Protein AF-A0A318H632-F1 (afdb_monomer_lite)

Structure (mmCIF, N/CA/C/O backbone):
data_AF-A0A318H632-F1
#
_entry.id   AF-A0A318H632-F1
#
loop_
_atom_site.group_PDB
_atom_site.id
_atom_site.type_symbol
_atom_site.label_atom_id
_atom_site.label_alt_id
_atom_site.label_comp_id
_atom_site.label_asym_id
_atom_site.label_entity_id
_atom_site.label_seq_id
_atom_site.pdbx_PDB_ins_code
_atom_site.Cartn_x
_atom_site.Cartn_y
_atom_site.Cartn_z
_atom_site.occupancy
_atom_site.B_iso_or_equiv
_atom_site.auth_seq_id
_atom_site.auth_comp_id
_atom_site.auth_asym_id
_atom_site.auth_atom_id
_atom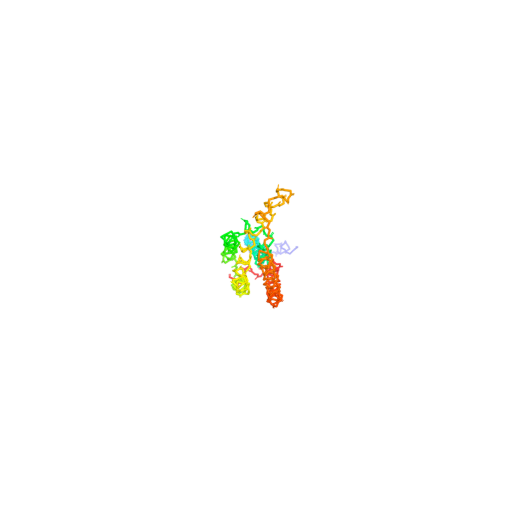_site.pdbx_PDB_model_num
ATOM 1 N N . MET A 1 1 ? -56.361 -1.112 49.629 1.00 47.53 1 MET A N 1
ATOM 2 C CA . MET A 1 1 ? -57.515 -1.378 50.517 1.00 47.53 1 MET A CA 1
ATOM 3 C C . MET A 1 1 ? -57.114 -1.425 51.999 1.00 47.53 1 MET A C 1
ATOM 5 O O . MET A 1 1 ? -57.972 -1.167 52.827 1.00 47.53 1 MET A O 1
ATOM 9 N N . ASP A 1 2 ? -55.839 -1.640 52.360 1.00 62.16 2 ASP A N 1
ATOM 10 C CA . ASP A 1 2 ? -55.454 -1.900 53.766 1.00 62.16 2 ASP A CA 1
ATOM 11 C C . ASP A 1 2 ? -55.204 -0.673 54.667 1.00 62.16 2 ASP A C 1
ATOM 13 O O . ASP A 1 2 ? -55.436 -0.748 55.869 1.00 62.16 2 ASP A O 1
ATOM 17 N N . PHE A 1 3 ? -54.782 0.479 54.127 1.00 59.91 3 PHE A N 1
ATOM 18 C CA . PHE A 1 3 ? -54.467 1.662 54.952 1.00 59.91 3 PHE A CA 1
ATOM 19 C C . PHE A 1 3 ? -55.711 2.292 55.604 1.00 59.91 3 PHE A C 1
ATOM 21 O O . PHE A 1 3 ? -55.699 2.613 56.788 1.00 59.91 3 PHE A O 1
ATOM 28 N N . LEU A 1 4 ? -56.803 2.427 54.841 1.00 56.56 4 LEU A N 1
ATOM 29 C CA . LEU A 1 4 ? -58.067 2.995 55.326 1.00 56.56 4 LEU A CA 1
ATOM 30 C C . LEU A 1 4 ? -58.718 2.109 56.398 1.00 56.56 4 LEU A C 1
ATOM 32 O O . LEU A 1 4 ? -59.193 2.627 57.403 1.00 56.56 4 LEU A O 1
ATOM 36 N N . ASN A 1 5 ? -58.666 0.784 56.236 1.00 60.75 5 ASN A N 1
ATOM 37 C CA . ASN A 1 5 ? -59.215 -0.160 57.213 1.00 60.75 5 ASN A CA 1
ATOM 38 C C . ASN A 1 5 ? -58.421 -0.170 58.533 1.00 60.75 5 ASN A C 1
ATOM 40 O O . ASN A 1 5 ? -59.020 -0.266 59.602 1.00 60.75 5 ASN A O 1
ATOM 44 N N . ALA A 1 6 ? -57.093 -0.008 58.482 1.00 58.62 6 ALA A N 1
ATOM 45 C CA . ALA A 1 6 ? -56.246 0.090 59.674 1.00 58.62 6 ALA A CA 1
ATOM 46 C C . ALA A 1 6 ? -56.406 1.428 60.423 1.00 58.62 6 ALA A C 1
ATOM 48 O O . ALA A 1 6 ? -56.295 1.466 61.646 1.00 58.62 6 ALA A O 1
ATOM 49 N N . LEU A 1 7 ? -56.692 2.520 59.705 1.00 51.69 7 LEU A N 1
ATOM 50 C CA . LEU A 1 7 ? -56.870 3.853 60.290 1.00 51.69 7 LEU A CA 1
ATOM 51 C C . LEU A 1 7 ? -58.205 3.993 61.044 1.00 51.69 7 LEU A C 1
ATOM 53 O O . LEU A 1 7 ? -58.267 4.675 62.062 1.00 51.69 7 LEU A O 1
ATOM 57 N N . ILE A 1 8 ? -59.261 3.327 60.562 1.00 59.41 8 ILE A N 1
ATOM 58 C CA . ILE A 1 8 ? -60.612 3.353 61.154 1.00 59.41 8 ILE A CA 1
ATOM 59 C C . ILE A 1 8 ? -60.682 2.548 62.469 1.00 59.41 8 ILE A C 1
ATOM 61 O O . ILE A 1 8 ? -61.498 2.856 63.333 1.00 59.41 8 ILE A O 1
ATOM 65 N N . ALA A 1 9 ? -59.815 1.545 62.648 1.00 61.81 9 ALA A N 1
ATOM 66 C CA . ALA A 1 9 ? -59.792 0.667 63.825 1.00 61.81 9 ALA A CA 1
ATOM 67 C C . ALA A 1 9 ? -58.804 1.102 64.935 1.00 61.81 9 ALA A C 1
ATOM 69 O O . ALA A 1 9 ? -58.681 0.416 65.950 1.00 61.81 9 ALA A O 1
ATOM 70 N N . ALA A 1 10 ? -58.079 2.210 64.752 1.00 58.91 10 ALA A N 1
ATOM 71 C CA . ALA A 1 10 ? -56.968 2.622 65.613 1.00 58.91 10 ALA A CA 1
ATOM 72 C C . ALA A 1 10 ? -57.378 3.650 66.688 1.00 58.91 10 ALA A C 1
ATOM 74 O O . ALA A 1 10 ? -58.189 4.544 66.454 1.00 58.91 10 ALA A O 1
ATOM 75 N N . THR A 1 11 ? -56.770 3.568 67.876 1.00 64.25 11 THR A N 1
ATOM 76 C CA . THR A 1 11 ? -56.875 4.615 68.907 1.00 64.25 11 THR A CA 1
ATOM 77 C C . THR A 1 11 ? -56.174 5.905 68.441 1.00 64.25 11 THR A C 1
ATOM 79 O O . THR A 1 11 ? -55.284 5.842 67.589 1.00 64.25 11 THR A O 1
ATOM 82 N N . PRO A 1 12 ? -56.502 7.097 68.983 1.00 66.81 12 PRO A N 1
ATOM 83 C CA . PRO A 1 12 ? -56.000 8.375 68.456 1.00 66.81 12 PRO A CA 1
ATOM 84 C C . PRO A 1 12 ? -54.470 8.449 68.336 1.00 66.81 12 PRO A C 1
ATOM 86 O O . PRO A 1 12 ? -53.939 8.997 67.375 1.00 66.81 12 PRO A O 1
ATOM 89 N N . THR A 1 13 ? -53.747 7.844 69.280 1.00 64.25 13 THR A N 1
ATOM 90 C CA . THR A 1 13 ? -52.280 7.778 69.277 1.00 64.25 13 THR A CA 1
ATOM 91 C C . THR A 1 13 ? -51.722 6.814 68.227 1.00 64.25 13 THR A C 1
ATOM 93 O O . THR A 1 13 ? -50.703 7.116 67.610 1.00 64.25 13 THR A O 1
ATOM 96 N N . THR A 1 14 ? -52.386 5.684 67.966 1.00 67.81 14 THR A N 1
ATOM 97 C CA . THR A 1 14 ? -51.959 4.728 66.929 1.00 67.81 14 THR A CA 1
ATOM 98 C C . THR A 1 14 ? -52.284 5.224 65.520 1.00 67.81 14 THR A C 1
ATOM 100 O O . THR A 1 14 ? -51.467 5.043 64.618 1.00 67.81 14 THR A O 1
ATOM 103 N N . ALA A 1 15 ? -53.390 5.950 65.337 1.00 67.38 15 ALA A N 1
ATOM 104 C CA . ALA A 1 15 ? -53.721 6.600 64.068 1.00 67.38 15 ALA A CA 1
ATOM 105 C C . ALA A 1 15 ? -52.653 7.629 63.643 1.00 67.38 15 ALA A C 1
ATOM 107 O O . ALA A 1 15 ? -52.243 7.651 62.483 1.00 67.38 15 ALA A O 1
ATOM 108 N N . VAL A 1 16 ? -52.135 8.431 64.584 1.00 71.12 16 VAL A N 1
ATOM 109 C CA . VAL A 1 16 ? -51.062 9.408 64.310 1.00 71.12 16 VAL A CA 1
ATOM 110 C C . VAL A 1 16 ? -49.771 8.719 63.857 1.00 71.12 16 VAL A C 1
ATOM 112 O O . VAL A 1 16 ? -49.159 9.150 62.882 1.00 71.12 16 VAL A O 1
ATOM 115 N N . ILE A 1 17 ? -49.377 7.618 64.506 1.00 71.19 17 ILE A N 1
ATOM 116 C CA . ILE A 1 17 ? -48.179 6.848 64.126 1.00 71.19 17 ILE A CA 1
ATOM 117 C C . ILE A 1 17 ? -48.331 6.262 62.715 1.00 71.19 17 ILE A C 1
ATOM 119 O O . ILE A 1 17 ? -47.401 6.342 61.913 1.00 71.19 17 ILE A O 1
ATOM 123 N N . ILE A 1 18 ? -49.512 5.728 62.387 1.00 72.69 18 ILE A N 1
ATOM 124 C CA . ILE A 1 18 ? -49.822 5.177 61.060 1.00 72.69 18 ILE A CA 1
ATOM 125 C C . ILE A 1 18 ? -49.738 6.266 59.976 1.00 72.69 18 ILE A C 1
ATOM 127 O O . ILE A 1 18 ? -49.156 6.033 58.914 1.00 72.69 18 ILE A O 1
ATOM 131 N N . ILE A 1 19 ? -50.251 7.471 60.249 1.00 75.88 19 ILE A N 1
ATOM 132 C CA . ILE A 1 19 ? -50.167 8.615 59.327 1.00 75.88 19 ILE A CA 1
ATOM 133 C C . ILE A 1 19 ? -48.708 9.041 59.119 1.00 75.88 19 ILE A C 1
ATOM 135 O O . ILE A 1 19 ? -48.284 9.206 57.975 1.00 75.88 19 ILE A O 1
ATOM 139 N N . ILE A 1 20 ? -47.922 9.171 60.194 1.00 74.38 20 ILE A N 1
ATOM 140 C CA . ILE A 1 20 ? -46.500 9.544 60.108 1.00 74.38 20 ILE A CA 1
ATOM 141 C C . ILE A 1 20 ? -45.716 8.504 59.298 1.00 74.38 20 ILE A C 1
ATOM 143 O O . ILE A 1 20 ? -44.958 8.876 58.404 1.00 74.38 20 ILE A O 1
ATOM 147 N N . ALA A 1 21 ? -45.929 7.211 59.556 1.00 70.94 21 ALA A N 1
ATOM 148 C CA . ALA A 1 21 ? -45.272 6.131 58.823 1.00 70.94 21 ALA A CA 1
ATOM 149 C C . ALA A 1 21 ? -45.634 6.137 57.327 1.00 70.94 21 ALA A C 1
ATOM 151 O O . ALA A 1 21 ? -44.764 5.927 56.482 1.00 70.94 21 ALA A O 1
ATOM 152 N N . TYR A 1 22 ? -46.892 6.431 56.983 1.00 78.25 22 TYR A N 1
ATOM 153 C CA . TYR A 1 22 ? -47.326 6.548 55.591 1.00 78.25 22 TYR A CA 1
ATOM 154 C C . TYR A 1 22 ? -46.706 7.755 54.885 1.00 78.25 22 TYR A C 1
ATOM 156 O O . TYR A 1 22 ? -46.175 7.609 53.786 1.00 78.25 22 TYR A O 1
ATOM 164 N N . TYR A 1 23 ? -46.705 8.931 55.519 1.00 77.31 23 TYR A N 1
ATOM 165 C CA . TYR A 1 23 ? -46.042 10.112 54.959 1.00 77.31 23 TYR A CA 1
ATOM 166 C C . TYR A 1 23 ? -44.538 9.896 54.793 1.00 77.31 23 TYR A C 1
ATOM 168 O O . TYR A 1 23 ? -43.983 10.292 53.770 1.00 77.31 23 TYR A O 1
ATOM 176 N N . LEU A 1 24 ? -43.888 9.225 55.749 1.00 75.06 24 LEU A N 1
ATOM 177 C CA . LEU A 1 24 ? -42.474 8.869 55.658 1.00 75.06 24 LEU A CA 1
ATOM 178 C C . LEU A 1 24 ? -42.214 7.909 54.493 1.00 75.06 24 LEU A C 1
ATOM 180 O O . LEU A 1 24 ? -41.284 8.136 53.724 1.00 75.06 24 LEU A O 1
ATOM 184 N N . LYS A 1 25 ? -43.060 6.884 54.318 1.00 76.06 25 LYS A N 1
ATOM 185 C CA . LYS A 1 25 ? -42.981 5.956 53.183 1.00 76.06 25 LYS A CA 1
ATOM 186 C C . LYS A 1 25 ? -43.134 6.691 51.851 1.00 76.06 25 LYS A C 1
ATOM 188 O O . LYS A 1 25 ? -42.262 6.584 51.003 1.00 76.06 25 LYS A O 1
ATOM 193 N N . VAL A 1 26 ? -44.185 7.498 51.693 1.00 78.62 26 VAL A N 1
ATOM 194 C CA . VAL A 1 26 ? -44.431 8.268 50.460 1.00 78.62 26 VAL A CA 1
ATOM 195 C C . VAL A 1 26 ? -43.295 9.260 50.181 1.00 78.62 26 VAL A C 1
ATOM 197 O O . VAL A 1 26 ? -42.930 9.479 49.028 1.00 78.62 26 VAL A O 1
ATOM 200 N N . TYR A 1 27 ? -42.720 9.865 51.223 1.00 77.31 27 TYR A N 1
ATOM 201 C CA . TYR A 1 27 ? -41.569 10.758 51.092 1.00 77.31 27 TYR A CA 1
ATOM 202 C C . TYR A 1 27 ? -40.297 10.013 50.658 1.00 77.31 27 TYR A C 1
ATOM 204 O O . TYR A 1 27 ? -39.564 10.511 49.803 1.00 77.31 27 TYR A O 1
ATOM 212 N N . LEU A 1 28 ? -40.047 8.821 51.211 1.00 72.00 28 LEU A N 1
ATOM 213 C CA . LEU A 1 28 ? -38.930 7.960 50.820 1.00 72.00 28 LEU A CA 1
ATOM 214 C C . LEU A 1 28 ? -39.097 7.443 49.388 1.00 72.00 28 LEU A C 1
ATOM 216 O O . LEU A 1 28 ? -38.167 7.600 48.603 1.00 72.00 28 LEU A O 1
ATOM 220 N N . ASP A 1 29 ? -40.277 6.937 49.022 1.00 69.88 29 ASP A N 1
ATOM 221 C CA . ASP A 1 29 ? -40.576 6.427 47.676 1.00 69.88 29 ASP A CA 1
ATOM 222 C C . ASP A 1 29 ? -40.352 7.520 46.614 1.00 69.88 29 ASP A C 1
ATOM 224 O O . ASP A 1 29 ? -39.614 7.309 45.654 1.00 69.88 29 ASP A O 1
ATOM 228 N N . LYS A 1 30 ? -40.846 8.748 46.845 1.00 71.31 30 LYS A N 1
ATOM 229 C CA . LYS A 1 30 ? -40.600 9.893 45.943 1.00 71.31 30 LYS A CA 1
ATOM 230 C C . LYS A 1 30 ? -39.123 10.274 45.826 1.00 71.31 30 LYS A C 1
ATOM 232 O O . LYS A 1 30 ? -38.675 10.704 44.763 1.00 71.31 30 LYS A O 1
ATOM 237 N N . ARG A 1 31 ? -38.349 10.160 46.913 1.00 68.94 31 ARG A N 1
ATOM 238 C CA . ARG A 1 31 ? -36.898 10.415 46.882 1.00 68.94 31 ARG A CA 1
ATOM 239 C C . ARG A 1 31 ? -36.148 9.323 46.126 1.00 68.94 31 ARG A C 1
ATOM 241 O O . ARG A 1 31 ? -35.203 9.646 45.412 1.00 68.94 31 ARG A O 1
ATOM 248 N N . VAL A 1 32 ? -36.553 8.066 46.292 1.00 66.38 32 VAL A N 1
ATOM 249 C CA . VAL A 1 32 ? -35.963 6.907 45.613 1.00 66.38 32 VAL A CA 1
ATOM 250 C C . VAL A 1 32 ? -36.263 6.960 44.117 1.00 66.38 32 VAL A C 1
ATOM 252 O O . VAL A 1 32 ? -35.334 6.824 43.331 1.00 66.38 32 VAL A O 1
ATOM 255 N N . GLU A 1 33 ? -37.496 7.270 43.711 1.00 67.88 33 GLU A N 1
ATOM 256 C CA . GLU A 1 33 ? -37.855 7.492 42.300 1.00 67.88 33 GLU A CA 1
ATOM 257 C C . GLU A 1 33 ? -37.069 8.662 41.687 1.00 67.88 33 GLU A C 1
ATOM 259 O O . GLU A 1 33 ? -36.544 8.553 40.579 1.00 67.88 33 GLU A O 1
ATOM 264 N N . GLY A 1 34 ? -36.913 9.767 42.426 1.00 69.31 34 GLY A N 1
ATOM 265 C CA . GLY A 1 34 ? -36.103 10.907 41.986 1.00 69.31 34 GLY A CA 1
ATOM 266 C C . GLY A 1 34 ? -34.603 10.599 41.869 1.00 69.31 34 GLY A C 1
ATOM 267 O O . GLY A 1 34 ? -33.920 11.193 41.034 1.00 69.31 34 GLY A O 1
ATOM 268 N N . LEU A 1 35 ? -34.081 9.677 42.683 1.00 62.22 35 LEU A N 1
ATOM 269 C CA . LEU A 1 35 ? -32.706 9.176 42.583 1.00 62.22 35 LEU A CA 1
ATOM 270 C C . LEU A 1 35 ? -32.551 8.180 41.428 1.00 62.22 35 LEU A C 1
ATOM 272 O O . LEU A 1 35 ? -31.590 8.297 40.673 1.00 62.22 35 LEU A O 1
ATOM 276 N N . ALA A 1 36 ? -33.504 7.264 41.251 1.00 65.25 36 ALA A N 1
ATOM 277 C CA . ALA A 1 36 ? -33.524 6.298 40.156 1.00 65.25 36 ALA A CA 1
ATOM 278 C C . ALA A 1 36 ? -33.581 7.001 38.792 1.00 65.25 36 ALA A C 1
ATOM 280 O O . ALA A 1 36 ? -32.735 6.744 37.946 1.00 65.25 36 ALA A O 1
ATOM 281 N N . GLY A 1 37 ? -34.466 7.990 38.616 1.00 69.06 37 GLY A N 1
ATOM 282 C CA . GLY A 1 37 ? -34.546 8.755 37.365 1.00 69.06 37 GLY A CA 1
ATOM 283 C C . GLY A 1 37 ? -33.282 9.569 37.051 1.00 69.06 37 GLY A C 1
ATOM 284 O O . GLY A 1 37 ? -32.925 9.735 35.886 1.00 69.06 37 GLY A O 1
ATOM 285 N N . ARG A 1 38 ? -32.562 10.050 38.077 1.00 67.88 38 ARG A N 1
ATOM 286 C CA . ARG A 1 38 ? -31.253 10.707 37.896 1.00 67.88 38 ARG A CA 1
ATOM 287 C C . ARG A 1 38 ? -30.156 9.711 37.527 1.00 67.88 38 ARG A C 1
ATOM 289 O O . ARG A 1 38 ? -29.321 10.036 36.690 1.00 67.88 38 ARG A O 1
ATOM 296 N N . LEU A 1 39 ? -30.150 8.524 38.133 1.00 67.12 39 LEU A N 1
ATOM 297 C CA . LEU A 1 39 ? -29.217 7.449 37.789 1.00 67.12 39 LEU A CA 1
ATOM 298 C C . LEU A 1 39 ? -29.451 6.945 36.363 1.00 67.12 39 LEU A C 1
ATOM 300 O O . LEU A 1 39 ? -28.483 6.797 35.625 1.00 67.12 39 LEU A O 1
ATOM 304 N N . ASP A 1 40 ? -30.708 6.795 35.946 1.00 68.50 40 ASP A N 1
ATOM 305 C CA . ASP A 1 40 ? -31.060 6.444 34.568 1.00 68.50 40 ASP A CA 1
ATOM 306 C C . ASP A 1 40 ? -30.602 7.526 33.583 1.00 68.50 40 ASP A C 1
ATOM 308 O O . ASP A 1 40 ? -29.999 7.206 32.563 1.00 68.50 40 ASP A O 1
ATOM 312 N N . GLN A 1 41 ? -30.782 8.816 33.898 1.00 69.12 41 GLN A N 1
ATOM 313 C CA . GLN A 1 41 ? -30.252 9.909 33.068 1.00 69.12 41 GLN A CA 1
ATOM 314 C C . GLN A 1 41 ? -28.720 9.903 32.972 1.00 69.12 41 GLN A C 1
ATOM 316 O O . GLN A 1 41 ? -28.177 10.143 31.891 1.00 69.12 41 GLN A O 1
ATOM 321 N N . ILE A 1 42 ? -28.011 9.623 34.070 1.00 66.94 42 ILE A N 1
ATOM 322 C CA . ILE A 1 42 ? -26.544 9.504 34.076 1.00 66.94 42 ILE A CA 1
ATOM 323 C C . ILE A 1 42 ? -26.108 8.293 33.245 1.00 66.94 42 ILE A C 1
ATOM 325 O O . ILE A 1 42 ? -25.198 8.415 32.425 1.00 66.94 42 ILE A O 1
ATOM 329 N N . ALA A 1 43 ? -26.779 7.150 33.405 1.00 63.62 43 ALA A N 1
ATOM 330 C CA . ALA A 1 43 ? -26.518 5.943 32.632 1.00 63.62 43 ALA A CA 1
ATOM 331 C C . ALA A 1 43 ? -26.762 6.180 31.136 1.00 63.62 43 ALA A C 1
ATOM 333 O O . ALA A 1 43 ? -25.924 5.811 30.319 1.00 63.62 43 ALA A O 1
ATOM 334 N N . GLN A 1 44 ? -27.852 6.862 30.775 1.00 71.75 44 GLN A N 1
ATOM 335 C CA . GLN A 1 44 ? -28.173 7.227 29.396 1.00 71.75 44 GLN A CA 1
ATOM 336 C C . GLN A 1 44 ? -27.117 8.169 28.801 1.00 71.75 44 GLN A C 1
ATOM 338 O O . GLN A 1 44 ? -26.596 7.902 27.724 1.00 71.75 44 GLN A O 1
ATOM 343 N N . THR A 1 45 ? -26.732 9.216 29.538 1.00 68.75 45 THR A N 1
ATOM 344 C CA . THR A 1 45 ? -25.707 10.182 29.106 1.00 68.75 45 THR A CA 1
ATOM 345 C C . THR A 1 45 ? -24.342 9.513 28.932 1.00 68.75 45 THR A C 1
ATOM 347 O O . THR A 1 45 ? -23.650 9.757 27.946 1.00 68.75 45 THR A O 1
ATOM 350 N N . SER A 1 46 ? -23.957 8.630 29.860 1.00 58.47 46 SER A N 1
ATOM 351 C CA . SER A 1 46 ? -22.733 7.825 29.755 1.00 58.47 46 SER A CA 1
ATOM 352 C C . SER A 1 46 ? -22.764 6.922 28.522 1.00 58.47 46 SER A C 1
ATOM 354 O O . SER A 1 46 ? -21.777 6.810 27.796 1.00 58.47 46 SER A O 1
ATOM 356 N N . LEU A 1 47 ? -23.914 6.308 28.244 1.00 71.94 47 LEU A N 1
ATOM 357 C CA . LEU A 1 47 ? -24.094 5.412 27.110 1.00 71.94 47 LEU A CA 1
ATOM 358 C C . LEU A 1 47 ? -24.074 6.172 25.775 1.00 71.94 47 LEU A C 1
ATOM 360 O O . LEU A 1 47 ? -23.505 5.672 24.806 1.00 71.94 47 LEU A O 1
ATOM 364 N N . ASP A 1 48 ? -24.611 7.389 25.730 1.00 70.56 48 ASP A N 1
ATOM 365 C CA . ASP A 1 48 ? -24.561 8.257 24.550 1.00 70.56 48 ASP A CA 1
ATOM 366 C C . ASP A 1 48 ? -23.150 8.819 24.300 1.00 70.56 48 ASP A C 1
ATOM 368 O O . ASP A 1 48 ? -22.695 8.818 23.157 1.00 70.56 48 ASP A O 1
ATOM 372 N N . LEU A 1 49 ? -22.396 9.172 25.351 1.00 67.94 49 LEU A N 1
ATOM 373 C CA . LEU A 1 49 ? -20.963 9.488 25.240 1.00 67.94 49 LEU A CA 1
ATOM 374 C C . LEU A 1 49 ? -20.157 8.289 24.718 1.00 67.94 49 LEU A C 1
ATOM 376 O O . LEU A 1 49 ? -19.328 8.440 23.823 1.00 67.94 49 LEU A O 1
ATOM 380 N N . LYS A 1 50 ? -20.423 7.081 25.235 1.00 67.38 50 LYS A N 1
ATOM 381 C CA . LYS A 1 50 ? -19.772 5.851 24.756 1.00 67.38 50 LYS A CA 1
ATOM 382 C C . LYS A 1 50 ? -20.108 5.550 23.294 1.00 67.38 50 LYS A C 1
ATOM 384 O O . LYS A 1 50 ? -19.224 5.094 22.579 1.00 67.38 50 LYS A O 1
ATOM 389 N N . LYS A 1 51 ? -21.339 5.814 22.839 1.00 71.00 51 LYS A N 1
ATOM 390 C CA . LYS A 1 51 ? -21.710 5.708 21.417 1.00 71.00 51 LYS A CA 1
ATOM 391 C C . LYS A 1 51 ? -20.950 6.720 20.559 1.00 71.00 51 LYS A C 1
ATOM 393 O O . LYS A 1 51 ? -20.384 6.314 19.555 1.00 71.00 51 LYS A O 1
ATOM 398 N N . GLY A 1 52 ? -20.883 7.987 20.977 1.00 72.38 52 GLY A N 1
ATOM 399 C CA . GLY A 1 52 ? -20.171 9.035 20.235 1.00 72.38 52 GLY A CA 1
ATOM 400 C C . GLY A 1 52 ? -18.682 8.731 20.058 1.00 72.38 52 GLY A C 1
ATOM 401 O O . GLY A 1 52 ? -18.184 8.736 18.938 1.00 72.38 52 GLY A O 1
ATOM 402 N N . LEU A 1 53 ? -17.997 8.352 21.141 1.00 71.56 53 LEU A N 1
ATOM 403 C CA . LEU A 1 53 ? -16.588 7.939 21.077 1.00 71.56 53 LEU A CA 1
ATOM 404 C C . LEU A 1 53 ? -16.383 6.711 20.180 1.00 71.56 53 LEU A C 1
ATOM 406 O O . LEU A 1 53 ? -15.376 6.599 19.490 1.00 71.56 53 LEU A O 1
ATOM 410 N N . ARG A 1 54 ? -17.353 5.794 20.160 1.00 74.25 54 ARG A N 1
ATOM 411 C CA . ARG A 1 54 ? -17.292 4.610 19.305 1.00 74.25 54 ARG A CA 1
ATOM 412 C C . ARG A 1 54 ? -17.471 4.938 17.824 1.00 74.25 54 ARG A C 1
ATOM 414 O O . ARG A 1 54 ? -16.878 4.275 16.976 1.00 74.25 54 ARG A O 1
ATOM 421 N N . ASP A 1 55 ? -18.294 5.929 17.499 1.00 78.44 55 ASP A N 1
ATOM 422 C CA . ASP A 1 55 ? -18.458 6.392 16.120 1.00 78.44 55 ASP A CA 1
ATOM 423 C C . ASP A 1 55 ? -17.173 7.060 15.605 1.00 78.44 55 ASP A C 1
ATOM 425 O O . ASP A 1 55 ? -16.784 6.836 14.454 1.00 78.44 55 ASP A O 1
ATOM 429 N N . GLU A 1 56 ? -16.470 7.805 16.463 1.00 79.56 56 GLU A N 1
ATOM 430 C CA . GLU A 1 56 ? -15.136 8.349 16.170 1.00 79.56 56 GLU A CA 1
ATOM 431 C C . GLU A 1 56 ? -14.106 7.225 15.973 1.00 79.56 56 GLU A C 1
ATOM 433 O O . GLU A 1 56 ? -13.489 7.145 14.912 1.00 79.56 56 GLU A O 1
ATOM 438 N N . GLU A 1 57 ? -14.003 6.281 16.917 1.00 82.38 57 GLU A N 1
ATOM 439 C CA . GLU A 1 57 ? -13.144 5.086 16.808 1.00 82.38 57 GLU A CA 1
ATOM 440 C C . GLU A 1 57 ? -13.392 4.313 15.506 1.00 82.38 57 GLU A C 1
ATOM 442 O O . GLU A 1 57 ? -12.461 3.941 14.790 1.00 82.38 57 GLU A O 1
ATOM 447 N N . ARG A 1 58 ? -14.665 4.089 15.166 1.00 84.19 58 ARG A N 1
ATOM 448 C CA . ARG A 1 58 ? -15.063 3.410 13.931 1.00 84.19 58 ARG A CA 1
ATOM 449 C C . ARG A 1 58 ? -14.602 4.175 12.699 1.00 84.19 58 ARG A C 1
ATOM 451 O O . ARG A 1 58 ? -14.142 3.549 11.746 1.00 84.19 58 ARG A O 1
ATOM 458 N N . THR A 1 59 ? -14.778 5.492 12.692 1.00 86.94 59 THR A N 1
ATOM 459 C CA . THR A 1 59 ? -14.396 6.342 11.560 1.00 86.94 59 THR A CA 1
ATOM 460 C C . THR A 1 59 ? -12.898 6.240 11.308 1.00 86.94 59 THR A C 1
ATOM 462 O O . THR A 1 59 ? -12.490 5.998 10.173 1.00 86.94 59 THR A O 1
ATOM 465 N N . GLU A 1 60 ? -12.096 6.314 12.368 1.00 87.81 60 GLU A N 1
ATOM 466 C CA . GLU A 1 60 ? -10.638 6.244 12.269 1.00 87.81 60 GLU A CA 1
ATOM 467 C C . GLU A 1 60 ? -10.142 4.843 11.875 1.00 87.81 60 GLU A C 1
ATOM 469 O O . GLU A 1 60 ? -9.263 4.716 11.024 1.00 87.81 60 GLU A O 1
ATOM 474 N N . LEU A 1 61 ? -10.755 3.769 12.389 1.00 88.06 61 LEU A N 1
ATOM 475 C CA . LEU A 1 61 ? -10.435 2.395 11.969 1.00 88.06 61 LEU A CA 1
ATOM 476 C C . LEU A 1 61 ? -10.793 2.122 10.500 1.00 88.06 61 LEU A C 1
ATOM 478 O O . LEU A 1 61 ? -10.081 1.393 9.801 1.00 88.06 61 LEU A O 1
ATOM 482 N N . VAL A 1 62 ? -11.904 2.687 10.017 1.00 87.25 62 VAL A N 1
ATOM 483 C CA . VAL A 1 62 ? -12.295 2.580 8.606 1.00 87.25 62 VAL A CA 1
ATOM 484 C C . VAL A 1 62 ? -11.337 3.376 7.722 1.00 87.25 62 VAL A C 1
ATOM 486 O O . VAL A 1 62 ? -10.890 2.828 6.714 1.00 87.25 62 VAL A O 1
ATOM 489 N N . ASP A 1 63 ? -10.991 4.613 8.095 1.00 88.81 63 ASP A N 1
ATOM 490 C CA . ASP A 1 63 ? -10.019 5.423 7.348 1.00 88.81 63 ASP A CA 1
ATOM 491 C C . ASP A 1 63 ? -8.665 4.712 7.275 1.00 88.81 63 ASP A C 1
ATOM 493 O O . ASP A 1 63 ? -8.138 4.500 6.184 1.00 88.81 63 ASP A O 1
ATOM 497 N N . PHE A 1 64 ? -8.167 4.207 8.406 1.00 90.56 64 PHE A N 1
ATOM 498 C CA . PHE A 1 64 ? -6.946 3.407 8.465 1.00 90.56 64 PHE A CA 1
ATOM 499 C C . PHE A 1 64 ? -6.964 2.232 7.486 1.00 90.56 64 PHE A C 1
ATOM 501 O O . PHE A 1 64 ? -6.031 2.058 6.698 1.00 90.56 64 PHE A O 1
ATOM 508 N N . ARG A 1 65 ? -8.049 1.448 7.478 1.00 88.00 65 ARG A N 1
ATOM 509 C CA . ARG A 1 65 ? -8.189 0.315 6.558 1.00 88.00 65 ARG A CA 1
ATOM 510 C C . ARG A 1 65 ? -8.161 0.762 5.095 1.00 88.00 65 ARG A C 1
ATOM 512 O O . ARG A 1 65 ? -7.558 0.079 4.269 1.00 88.00 65 ARG A O 1
ATOM 519 N N . VAL A 1 66 ? -8.814 1.877 4.766 1.00 89.81 66 VAL A N 1
ATOM 520 C CA . VAL A 1 66 ? -8.811 2.434 3.405 1.00 89.81 66 VAL A CA 1
ATOM 521 C C . VAL A 1 66 ? -7.407 2.893 3.016 1.00 89.81 66 VAL A C 1
ATOM 523 O O . VAL A 1 66 ? -6.946 2.542 1.935 1.00 89.81 66 VAL A O 1
ATOM 526 N N . LYS A 1 67 ? -6.691 3.603 3.897 1.00 91.12 67 LYS A N 1
ATOM 527 C CA . LYS A 1 67 ? -5.325 4.079 3.620 1.00 91.12 67 LYS A CA 1
ATOM 528 C C . LYS A 1 67 ? -4.322 2.953 3.450 1.00 91.12 67 LYS A C 1
ATOM 530 O O . LYS A 1 67 ? -3.472 3.049 2.568 1.00 91.12 67 LYS A O 1
ATOM 535 N N . ILE A 1 68 ? -4.444 1.877 4.225 1.00 90.00 68 ILE A N 1
ATOM 536 C CA . ILE A 1 68 ? -3.636 0.676 4.000 1.00 90.00 68 ILE A CA 1
ATOM 537 C C . ILE A 1 68 ? -3.933 0.060 2.636 1.00 90.00 68 ILE A C 1
ATOM 539 O O . ILE A 1 68 ?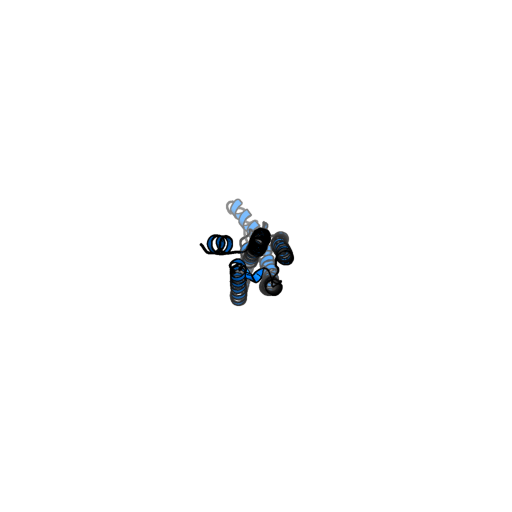 -2.991 -0.248 1.918 1.00 90.00 68 ILE A O 1
ATOM 543 N N . ALA A 1 69 ? -5.206 -0.089 2.261 1.00 87.94 69 ALA A N 1
ATOM 544 C CA . ALA A 1 69 ? -5.566 -0.684 0.975 1.00 87.94 69 ALA A CA 1
ATOM 545 C C . ALA A 1 69 ? -5.090 0.168 -0.217 1.00 87.94 69 ALA A C 1
ATOM 547 O O . ALA A 1 69 ? -4.560 -0.373 -1.181 1.00 87.94 69 ALA A O 1
ATOM 548 N N . GLU A 1 70 ? -5.229 1.497 -0.138 1.00 90.12 70 GLU A N 1
ATOM 549 C CA . GLU A 1 70 ? -4.717 2.433 -1.153 1.00 90.12 70 GLU A CA 1
ATOM 550 C C . GLU A 1 70 ? -3.189 2.342 -1.290 1.00 90.12 70 GLU A C 1
ATOM 552 O O . GLU A 1 70 ? -2.658 2.338 -2.400 1.00 90.12 70 GLU A O 1
ATOM 557 N N . TRP A 1 71 ? -2.474 2.276 -0.163 1.00 91.19 71 TRP A N 1
ATOM 558 C CA . TRP A 1 71 ? -1.018 2.162 -0.169 1.00 91.19 71 TRP A CA 1
ATOM 559 C C . TRP A 1 71 ? -0.552 0.797 -0.681 1.00 91.19 71 TRP A C 1
ATOM 561 O O . TRP A 1 71 ? 0.372 0.735 -1.485 1.00 91.19 71 TRP A O 1
ATOM 571 N N . GLU A 1 72 ? -1.204 -0.288 -0.268 1.00 89.25 72 GLU A N 1
ATOM 572 C CA . GLU A 1 72 ? -0.904 -1.635 -0.748 1.00 89.25 72 GLU A CA 1
ATOM 573 C C . GLU A 1 72 ? -1.098 -1.753 -2.265 1.00 89.25 72 GLU A C 1
ATOM 575 O O . GLU A 1 72 ? -0.208 -2.250 -2.955 1.00 89.25 72 GLU A O 1
ATOM 580 N N . ASP A 1 73 ? -2.222 -1.259 -2.789 1.00 88.56 73 ASP A N 1
ATOM 581 C CA . ASP A 1 73 ? -2.500 -1.256 -4.228 1.00 88.56 73 ASP A CA 1
ATOM 582 C C . ASP A 1 73 ? -1.412 -0.499 -5.002 1.00 88.56 73 ASP A C 1
ATOM 584 O O . ASP A 1 73 ? -0.906 -0.981 -6.018 1.00 88.56 73 ASP A O 1
ATOM 588 N N . PHE A 1 74 ? -0.965 0.647 -4.481 1.00 89.25 74 PHE A N 1
ATOM 589 C CA . PHE A 1 74 ? 0.175 1.358 -5.050 1.00 89.25 74 PHE A CA 1
ATOM 590 C C . PHE A 1 74 ? 1.452 0.499 -5.051 1.00 89.25 74 PHE A C 1
ATOM 592 O O . PHE A 1 74 ? 2.119 0.413 -6.083 1.00 89.25 74 PHE A O 1
ATOM 599 N N . LEU A 1 75 ? 1.784 -0.160 -3.935 1.00 87.00 75 LEU A N 1
ATOM 600 C CA . LEU A 1 75 ? 2.997 -0.979 -3.812 1.00 87.00 75 LEU A CA 1
ATOM 601 C C . LEU A 1 75 ? 3.002 -2.192 -4.750 1.00 87.00 75 LEU A C 1
ATOM 603 O O . LEU A 1 75 ? 4.052 -2.515 -5.306 1.00 87.00 75 LEU A O 1
ATOM 607 N N . GLN A 1 76 ? 1.853 -2.838 -4.961 1.0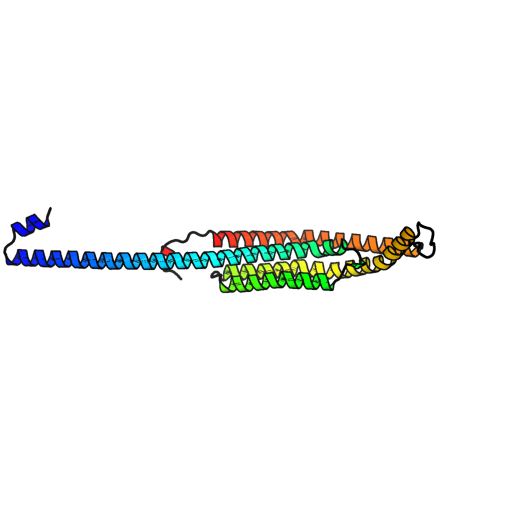0 84.31 76 GLN A N 1
ATOM 608 C CA . GLN A 1 76 ? 1.723 -3.956 -5.905 1.00 84.31 76 GLN A CA 1
ATOM 609 C C . GLN A 1 76 ? 1.886 -3.502 -7.361 1.00 84.31 76 GLN A C 1
ATOM 611 O O . GLN A 1 76 ? 2.437 -4.224 -8.193 1.00 84.31 76 GLN A O 1
ATOM 616 N N . ASN A 1 77 ? 1.408 -2.297 -7.677 1.00 83.12 77 ASN A N 1
ATOM 617 C CA . ASN A 1 77 ? 1.334 -1.810 -9.050 1.00 83.12 77 ASN A CA 1
ATOM 618 C C . ASN A 1 77 ? 2.507 -0.914 -9.460 1.00 83.12 77 ASN A C 1
ATOM 620 O O . ASN A 1 77 ? 2.590 -0.553 -10.634 1.00 83.12 77 ASN A O 1
ATOM 624 N N . VAL A 1 78 ? 3.409 -0.525 -8.552 1.00 82.44 78 VAL A N 1
ATOM 625 C CA . VAL A 1 78 ? 4.423 0.510 -8.829 1.00 82.44 78 VAL A CA 1
ATOM 626 C C . VAL A 1 78 ? 5.372 0.135 -9.974 1.00 82.44 78 VAL A C 1
ATOM 628 O O . VAL A 1 78 ? 5.597 0.953 -10.866 1.00 82.44 78 VAL A O 1
ATOM 631 N N . ALA A 1 79 ? 5.870 -1.106 -10.012 1.00 78.25 79 ALA A N 1
ATOM 632 C CA . ALA A 1 79 ? 6.801 -1.560 -11.050 1.00 78.25 79 ALA A CA 1
ATOM 633 C C . ALA A 1 79 ? 6.119 -1.675 -12.428 1.00 78.25 79 ALA A C 1
ATOM 635 O O . ALA A 1 79 ? 6.682 -1.278 -13.451 1.00 78.25 79 ALA A O 1
ATOM 636 N N . PHE A 1 80 ? 4.869 -2.145 -12.458 1.00 77.94 80 PHE A N 1
ATOM 637 C CA . PHE A 1 80 ? 4.063 -2.199 -13.681 1.00 77.94 80 PHE A CA 1
ATOM 638 C C . PHE A 1 80 ? 3.695 -0.799 -14.174 1.00 77.94 80 PHE A C 1
ATOM 640 O O . PHE A 1 80 ? 3.857 -0.482 -15.348 1.00 77.94 80 PHE A O 1
ATOM 647 N N . SER A 1 81 ? 3.258 0.070 -13.264 1.00 76.12 81 SER A N 1
ATOM 648 C CA . SER A 1 81 ? 2.895 1.451 -13.583 1.00 76.12 81 SER A CA 1
ATOM 649 C C . SER A 1 81 ? 4.081 2.208 -14.169 1.00 76.12 81 SER A C 1
ATOM 651 O O . SER A 1 81 ? 3.904 2.948 -15.128 1.00 76.12 81 SER A O 1
ATOM 653 N N . TYR A 1 82 ? 5.286 1.995 -13.632 1.00 73.56 82 TYR A N 1
ATOM 654 C CA . TYR A 1 82 ? 6.508 2.616 -14.140 1.00 73.56 82 TYR A CA 1
ATOM 655 C C . TYR A 1 82 ? 6.825 2.195 -15.579 1.00 73.56 82 TYR A C 1
ATOM 657 O O . TYR A 1 82 ? 7.044 3.038 -16.446 1.00 73.56 82 TYR A O 1
ATOM 665 N N . THR A 1 83 ? 6.788 0.894 -15.856 1.00 69.56 83 THR A N 1
ATOM 666 C CA . THR A 1 83 ? 7.130 0.358 -17.184 1.00 69.56 83 THR A CA 1
ATOM 667 C C . THR A 1 83 ? 6.099 0.686 -18.261 1.00 69.56 83 THR A C 1
ATOM 669 O O . THR A 1 83 ? 6.437 0.716 -19.442 1.00 69.56 83 THR A O 1
ATOM 672 N N . MET A 1 84 ? 4.859 1.000 -17.872 1.00 71.00 84 MET A N 1
ATOM 673 C CA . MET A 1 84 ? 3.829 1.506 -18.785 1.00 71.00 84 MET A CA 1
ATOM 674 C C . MET A 1 84 ? 3.978 2.998 -19.118 1.00 71.00 84 MET A C 1
ATOM 676 O O . MET A 1 84 ? 3.329 3.477 -20.053 1.00 71.00 84 MET A O 1
ATOM 680 N N . LEU A 1 85 ? 4.803 3.755 -18.384 1.00 70.94 85 LEU A N 1
ATOM 681 C CA . LEU A 1 85 ? 5.047 5.159 -18.706 1.00 70.94 85 LEU A CA 1
ATOM 682 C C . LEU A 1 85 ? 5.909 5.286 -19.971 1.00 70.94 85 LEU A C 1
ATOM 684 O O . LEU A 1 85 ? 6.799 4.470 -20.217 1.00 70.94 85 LEU A O 1
ATOM 688 N N . PRO A 1 86 ? 5.713 6.346 -20.772 1.00 67.12 86 PRO A N 1
ATOM 689 C CA . PRO A 1 86 ? 6.685 6.714 -21.790 1.00 67.12 86 PRO A CA 1
ATOM 690 C C . PRO A 1 86 ? 8.063 6.874 -21.144 1.00 67.12 86 PRO A C 1
ATOM 692 O O . PRO A 1 86 ? 8.177 7.494 -20.089 1.00 67.12 86 PRO A O 1
ATOM 695 N N . ALA A 1 87 ? 9.119 6.381 -21.788 1.00 64.06 87 ALA A N 1
ATOM 696 C CA . ALA A 1 87 ? 10.462 6.400 -21.209 1.00 64.06 87 ALA A CA 1
ATOM 697 C C . ALA A 1 87 ? 10.961 7.827 -20.868 1.00 64.06 87 ALA A C 1
ATOM 699 O O . ALA A 1 87 ? 11.733 8.014 -19.937 1.00 64.06 87 ALA A O 1
ATOM 700 N N . ALA A 1 88 ? 10.451 8.853 -21.562 1.00 62.53 88 ALA A N 1
ATOM 701 C CA . ALA A 1 88 ? 10.722 10.266 -21.276 1.00 62.53 88 ALA A CA 1
ATOM 702 C C . ALA A 1 88 ? 9.948 10.848 -20.069 1.00 62.53 88 ALA A C 1
ATOM 704 O O . ALA A 1 88 ? 10.263 11.947 -19.623 1.00 62.53 88 ALA A O 1
ATOM 705 N N . ALA A 1 89 ? 8.926 10.150 -19.570 1.00 65.69 89 ALA A N 1
ATOM 706 C CA . ALA A 1 89 ? 8.075 10.558 -18.447 1.00 65.69 89 ALA A CA 1
ATOM 707 C C . ALA A 1 89 ? 8.317 9.715 -17.178 1.00 65.69 89 ALA A C 1
ATOM 709 O O . ALA A 1 89 ? 7.656 9.910 -16.162 1.00 65.69 89 ALA A O 1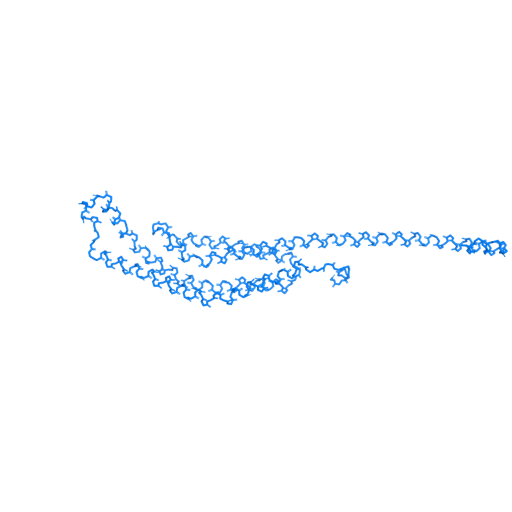
ATOM 710 N N . ALA A 1 90 ? 9.238 8.755 -17.238 1.00 63.25 90 ALA A N 1
ATOM 711 C CA . ALA A 1 90 ? 9.470 7.780 -16.187 1.00 63.25 90 ALA A CA 1
ATOM 712 C C . ALA A 1 90 ? 10.481 8.325 -15.151 1.00 63.25 90 ALA A C 1
ATOM 714 O O . ALA A 1 90 ? 11.673 8.030 -15.218 1.00 63.25 90 ALA A O 1
ATOM 715 N N . SER A 1 91 ? 10.014 9.136 -14.192 1.00 67.19 91 SER A N 1
ATOM 716 C CA . SER A 1 91 ? 10.848 9.715 -13.121 1.00 67.19 91 SER A CA 1
ATOM 717 C C . SER A 1 91 ? 10.828 8.878 -11.834 1.00 67.19 91 SER A C 1
ATOM 719 O O . SER A 1 91 ? 9.769 8.536 -11.309 1.00 67.19 91 SER A O 1
ATOM 721 N N . ILE A 1 92 ? 12.016 8.586 -11.289 1.00 66.94 92 ILE A N 1
ATOM 722 C CA . ILE A 1 92 ? 12.184 7.908 -9.987 1.00 66.94 92 ILE A CA 1
ATOM 723 C C . ILE A 1 92 ? 11.701 8.804 -8.845 1.00 66.94 92 ILE A C 1
ATOM 725 O O . ILE A 1 92 ? 11.117 8.327 -7.870 1.00 66.94 92 ILE A O 1
ATOM 729 N N . GLU A 1 93 ? 11.951 10.108 -8.966 1.00 73.50 93 GLU A N 1
ATOM 730 C CA . GLU A 1 93 ? 11.574 11.093 -7.956 1.00 73.50 93 GLU A CA 1
ATOM 731 C C . GLU A 1 93 ? 10.055 11.117 -7.775 1.00 73.50 93 GLU A C 1
ATOM 733 O O . GLU A 1 93 ? 9.583 11.174 -6.642 1.00 73.50 93 GLU A O 1
ATOM 738 N N . ASP A 1 94 ? 9.296 10.948 -8.859 1.00 77.56 94 ASP A N 1
ATOM 739 C CA . ASP A 1 94 ? 7.833 10.913 -8.817 1.00 77.56 94 ASP A CA 1
ATOM 740 C C . ASP A 1 94 ? 7.319 9.666 -8.083 1.00 77.56 94 ASP A C 1
ATOM 742 O O . ASP A 1 94 ? 6.358 9.744 -7.317 1.00 77.56 94 ASP A O 1
ATOM 746 N N . ILE A 1 95 ? 7.973 8.511 -8.255 1.00 78.12 95 ILE A N 1
ATOM 747 C CA . ILE A 1 95 ? 7.624 7.291 -7.511 1.00 78.12 95 ILE A CA 1
ATOM 748 C C . ILE A 1 95 ? 7.913 7.467 -6.023 1.00 78.12 95 ILE A C 1
ATOM 750 O O . ILE A 1 95 ? 7.058 7.154 -5.194 1.00 78.12 95 ILE A O 1
ATOM 754 N N . ALA A 1 96 ? 9.093 7.989 -5.682 1.00 78.25 96 ALA A N 1
ATOM 755 C CA . ALA A 1 96 ? 9.478 8.223 -4.295 1.00 78.25 96 ALA A CA 1
ATOM 756 C C . ALA A 1 96 ? 8.553 9.246 -3.612 1.00 78.25 96 ALA A C 1
ATOM 758 O O . ALA A 1 96 ? 8.174 9.062 -2.455 1.00 78.25 96 ALA A O 1
ATOM 759 N N . GLN A 1 97 ? 8.143 10.296 -4.330 1.00 84.75 97 GLN A N 1
ATOM 760 C CA . GLN A 1 97 ? 7.175 11.279 -3.841 1.00 84.75 97 GLN A CA 1
ATOM 761 C C . GLN A 1 97 ? 5.796 10.656 -3.612 1.00 84.75 97 GLN A C 1
ATOM 763 O O . GLN A 1 97 ? 5.191 10.891 -2.565 1.00 84.75 97 GLN A O 1
ATOM 768 N N . ARG A 1 98 ? 5.312 9.828 -4.547 1.00 85.44 98 ARG A N 1
ATOM 769 C CA . ARG A 1 98 ? 4.020 9.140 -4.403 1.00 85.44 98 ARG A CA 1
ATOM 770 C C . ARG A 1 98 ? 4.022 8.146 -3.245 1.00 85.44 98 ARG A C 1
ATOM 772 O O . ARG A 1 98 ? 3.073 8.151 -2.465 1.00 85.44 98 ARG A O 1
ATOM 779 N N . ASP A 1 99 ? 5.079 7.347 -3.087 1.00 85.56 99 ASP A N 1
ATOM 780 C CA . ASP A 1 99 ? 5.219 6.456 -1.926 1.00 85.56 99 ASP A CA 1
ATOM 781 C C . ASP A 1 99 ? 5.220 7.255 -0.619 1.00 85.56 99 ASP A C 1
ATOM 783 O O . ASP A 1 99 ? 4.466 6.942 0.301 1.00 85.56 99 ASP A O 1
ATOM 787 N N . ALA A 1 100 ? 5.991 8.346 -0.557 1.00 84.81 100 ALA A N 1
ATOM 788 C CA . ALA A 1 100 ? 6.022 9.214 0.614 1.00 84.81 100 ALA A CA 1
ATOM 789 C C . ALA A 1 100 ? 4.638 9.802 0.941 1.00 84.81 100 ALA A C 1
ATOM 791 O O . ALA A 1 100 ? 4.278 9.888 2.116 1.00 84.81 100 ALA A O 1
ATOM 792 N N . GLU A 1 101 ? 3.846 10.168 -0.070 1.00 88.69 101 GLU A N 1
ATOM 793 C CA . GLU A 1 101 ? 2.485 10.678 0.109 1.00 88.69 101 GLU A CA 1
ATOM 794 C C . GLU A 1 101 ? 1.536 9.607 0.671 1.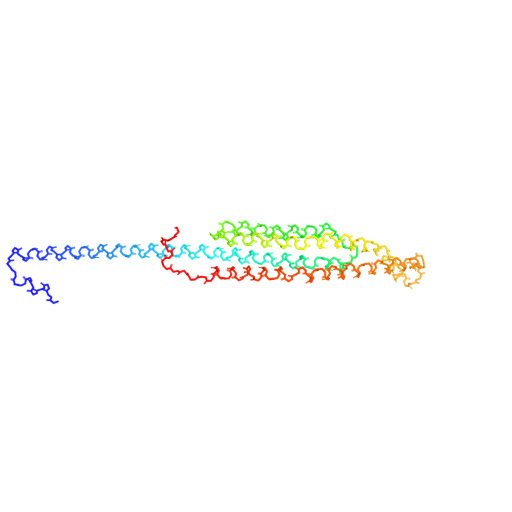00 88.69 101 GLU A C 1
ATOM 796 O O . GLU A 1 101 ? 0.847 9.853 1.667 1.00 88.69 101 GLU A O 1
ATOM 801 N N . PHE A 1 102 ? 1.501 8.412 0.070 1.00 88.81 102 PHE A N 1
ATOM 802 C CA . PHE A 1 102 ? 0.659 7.314 0.556 1.00 88.81 102 PHE A CA 1
ATOM 803 C C . PHE A 1 102 ? 1.074 6.870 1.957 1.00 88.81 102 PHE A C 1
ATOM 805 O O . PHE A 1 102 ? 0.232 6.747 2.849 1.00 88.81 102 PHE A O 1
ATOM 812 N N . PHE A 1 103 ? 2.375 6.710 2.188 1.00 86.81 103 PHE A N 1
ATOM 813 C CA . PHE A 1 103 ? 2.880 6.290 3.485 1.00 86.81 103 PHE A CA 1
ATOM 814 C C . PHE A 1 103 ? 2.649 7.352 4.566 1.00 86.81 103 PHE A C 1
ATOM 816 O O . PHE A 1 103 ? 2.375 7.010 5.718 1.00 86.81 103 PHE A O 1
ATOM 823 N N . LEU A 1 104 ? 2.684 8.645 4.221 1.00 84.88 104 LEU A N 1
ATOM 824 C CA . LEU A 1 104 ? 2.295 9.711 5.145 1.00 84.88 104 LEU A CA 1
ATOM 825 C C . LEU A 1 104 ? 0.820 9.596 5.549 1.00 84.88 104 LEU A C 1
ATOM 827 O O . LEU A 1 104 ? 0.516 9.730 6.733 1.00 84.88 104 LEU A O 1
ATOM 831 N N . LYS A 1 105 ? -0.087 9.296 4.608 1.00 90.00 105 LYS A N 1
ATOM 832 C CA . LYS A 1 105 ? -1.510 9.062 4.923 1.00 90.00 105 LYS A CA 1
ATOM 833 C C . LYS A 1 105 ? -1.678 7.883 5.883 1.00 90.00 105 LYS A C 1
ATOM 835 O O . LYS A 1 105 ? -2.392 8.015 6.874 1.00 90.00 105 LYS A O 1
ATOM 840 N N . VAL A 1 106 ? -0.959 6.781 5.652 1.00 88.94 106 VAL A N 1
ATOM 841 C CA . VAL A 1 106 ? -0.950 5.619 6.559 1.00 88.94 106 VAL A CA 1
ATOM 842 C C . VAL A 1 106 ? -0.423 6.001 7.944 1.00 88.94 106 VAL A C 1
ATOM 844 O O . VAL A 1 106 ? -1.051 5.663 8.940 1.00 88.94 106 VAL A O 1
ATOM 847 N N . LYS A 1 107 ? 0.679 6.759 8.036 1.00 82.81 107 LYS A N 1
ATOM 848 C CA . LYS A 1 107 ? 1.217 7.244 9.321 1.00 82.81 107 LYS A CA 1
ATOM 849 C C . LYS A 1 107 ? 0.230 8.120 10.082 1.00 82.81 107 LYS A C 1
ATOM 851 O O . LYS A 1 107 ? 0.116 7.991 11.297 1.00 82.81 107 LYS A O 1
ATOM 856 N N . VAL A 1 108 ? -0.460 9.022 9.388 1.00 83.25 108 VAL A N 1
ATOM 857 C CA . VAL A 1 108 ? -1.481 9.868 10.014 1.00 83.25 108 VAL A CA 1
ATOM 858 C C . VAL A 1 108 ? -2.619 9.000 10.545 1.00 83.25 108 VAL A C 1
ATOM 860 O O . VAL A 1 108 ? -3.006 9.177 11.695 1.00 83.25 108 VAL A O 1
ATOM 863 N N . ALA A 1 109 ? -3.098 8.032 9.762 1.00 86.81 109 ALA A N 1
ATOM 864 C CA . ALA A 1 109 ? -4.146 7.118 10.203 1.00 86.81 109 ALA A CA 1
ATOM 865 C C . ALA A 1 109 ? -3.702 6.253 11.396 1.00 86.81 109 ALA A C 1
ATOM 867 O O . ALA A 1 109 ? -4.448 6.116 12.356 1.00 86.81 109 ALA A O 1
ATOM 868 N N . VAL A 1 110 ? -2.463 5.750 11.388 1.00 83.44 110 VAL A N 1
ATOM 869 C CA . VAL A 1 110 ? -1.812 5.069 12.523 1.00 83.44 110 VAL A CA 1
ATOM 870 C C . VAL A 1 110 ? -1.896 5.912 13.795 1.00 83.44 110 VAL A C 1
ATOM 872 O O . VAL A 1 110 ? -2.356 5.429 14.825 1.00 83.44 110 VAL A O 1
ATOM 875 N N . VAL A 1 111 ? -1.483 7.180 13.722 1.00 81.00 111 VAL A N 1
ATOM 876 C CA . VAL A 1 111 ? -1.489 8.084 14.880 1.00 81.00 111 VAL A CA 1
ATOM 877 C C . VAL A 1 111 ? -2.912 8.348 15.358 1.00 81.00 111 VAL A C 1
ATOM 879 O O . VAL A 1 111 ? -3.156 8.350 16.559 1.00 81.00 111 VAL A O 1
ATOM 882 N N . ARG A 1 112 ? -3.861 8.553 14.439 1.00 82.75 112 ARG A N 1
ATOM 883 C CA . ARG A 1 112 ? -5.265 8.767 14.802 1.00 82.75 112 ARG A CA 1
ATOM 884 C C . ARG A 1 112 ? -5.856 7.544 15.482 1.00 82.75 112 ARG A C 1
ATOM 886 O O . ARG A 1 112 ? -6.427 7.677 16.557 1.00 82.75 112 ARG A O 1
ATOM 893 N N . VAL A 1 113 ? -5.647 6.356 14.924 1.00 83.62 113 VAL A N 1
ATOM 894 C CA . VAL A 1 113 ? -6.080 5.121 15.571 1.00 83.62 113 VAL A CA 1
ATOM 895 C C . VAL A 1 113 ? -5.441 4.986 16.953 1.00 83.62 113 VAL A C 1
ATOM 897 O O . VAL A 1 113 ? -6.174 4.740 17.893 1.00 83.62 113 VAL A O 1
ATOM 900 N N . GLY A 1 114 ? -4.146 5.259 17.131 1.00 75.56 114 GLY A N 1
ATOM 901 C CA . GLY A 1 114 ? -3.511 5.219 18.460 1.00 75.56 114 GLY A CA 1
ATOM 902 C C . GLY A 1 114 ? -4.046 6.252 19.470 1.00 75.56 114 GLY A C 1
ATOM 903 O O . GLY A 1 114 ? -3.933 6.055 20.675 1.00 75.56 114 GLY A O 1
ATOM 904 N N . ILE A 1 115 ? -4.648 7.356 19.010 1.00 77.06 115 ILE A N 1
ATOM 905 C CA . ILE A 1 115 ? -5.295 8.348 19.890 1.00 77.06 115 ILE A CA 1
ATOM 906 C C . ILE A 1 115 ? -6.686 7.879 20.328 1.00 77.06 115 ILE A C 1
ATOM 908 O O . ILE A 1 115 ? -7.059 8.067 21.486 1.00 77.06 115 ILE A O 1
ATOM 912 N N . TYR A 1 116 ? -7.468 7.327 19.399 1.00 78.00 116 TYR A N 1
ATOM 913 C CA . TYR A 1 116 ? -8.886 7.034 19.625 1.00 78.00 116 TYR A CA 1
ATOM 914 C C . TYR A 1 116 ? -9.144 5.588 20.060 1.00 78.00 116 TYR A C 1
ATOM 916 O O . TYR A 1 116 ? -10.089 5.329 20.802 1.00 78.00 116 TYR A O 1
ATOM 924 N N . LEU A 1 117 ? -8.321 4.638 19.621 1.00 81.38 117 LEU A N 1
ATOM 925 C CA . LEU A 1 117 ? -8.506 3.220 19.890 1.00 81.38 117 LEU A CA 1
ATOM 926 C C . LEU A 1 117 ? -8.148 2.886 21.336 1.00 81.38 117 LEU A C 1
ATOM 928 O O . LEU A 1 117 ? -7.048 3.153 21.808 1.00 81.38 117 LEU A O 1
ATOM 932 N N . ARG A 1 118 ? -9.075 2.229 22.035 1.00 76.00 118 ARG A N 1
ATOM 933 C CA . ARG A 1 118 ? -8.858 1.786 23.424 1.00 76.00 118 ARG A CA 1
ATOM 934 C C . ARG A 1 118 ? -8.197 0.418 23.530 1.00 76.00 118 ARG A C 1
ATOM 936 O O . ARG A 1 118 ? -7.688 0.059 24.586 1.00 76.00 118 ARG A O 1
ATOM 943 N N . ASP A 1 119 ? -8.251 -0.363 22.457 1.00 82.44 119 ASP A N 1
ATOM 944 C CA . ASP A 1 119 ? -7.710 -1.716 22.412 1.00 82.44 119 ASP A CA 1
ATOM 945 C C . ASP A 1 119 ? -6.241 -1.698 21.974 1.00 82.44 119 ASP A C 1
ATOM 947 O O . ASP A 1 119 ? -5.927 -1.607 20.787 1.00 82.44 119 ASP A O 1
ATOM 951 N N . GLN A 1 120 ? -5.344 -1.800 22.956 1.00 81.12 120 GLN A N 1
ATOM 952 C CA . GLN A 1 120 ? -3.894 -1.816 22.737 1.00 81.12 120 GLN A CA 1
ATOM 953 C C . GLN A 1 120 ? -3.418 -3.041 21.946 1.00 81.12 120 GLN A C 1
ATOM 955 O O . GLN A 1 120 ? -2.387 -2.979 21.275 1.00 81.12 120 GLN A O 1
ATOM 960 N N . GLN A 1 121 ? -4.137 -4.165 22.026 1.00 86.19 121 GLN A N 1
ATOM 961 C CA . GLN A 1 121 ? -3.770 -5.356 21.269 1.00 86.19 121 GLN A CA 1
ATOM 962 C C . GLN A 1 121 ? -4.092 -5.148 19.790 1.00 86.19 121 GLN A C 1
ATOM 964 O O . GLN A 1 121 ? -3.233 -5.385 18.940 1.00 86.19 121 GLN A O 1
ATOM 969 N N . LEU A 1 122 ? -5.291 -4.640 19.491 1.00 85.00 122 LEU A N 1
ATOM 970 C CA . LEU A 1 122 ? -5.662 -4.290 18.124 1.00 85.00 122 LEU A CA 1
ATOM 971 C C . LEU A 1 122 ? -4.730 -3.204 17.568 1.00 85.00 122 LEU A C 1
ATOM 973 O O . LEU A 1 122 ? -4.288 -3.318 16.431 1.00 85.00 122 LEU A O 1
ATOM 977 N N . GLU A 1 123 ? -4.355 -2.200 18.365 1.00 84.69 123 GLU A N 1
ATOM 978 C CA . GLU A 1 123 ? -3.354 -1.202 17.962 1.00 84.69 123 GLU A CA 1
ATOM 979 C C . GLU A 1 123 ? -2.034 -1.861 17.532 1.00 84.69 123 GLU A C 1
ATOM 981 O O . GLU A 1 123 ? -1.529 -1.586 16.441 1.00 84.69 123 GLU A O 1
ATOM 986 N N . ALA A 1 124 ? -1.497 -2.778 18.341 1.00 86.56 124 ALA A N 1
ATOM 987 C CA . ALA A 1 124 ? -0.261 -3.488 18.022 1.00 86.56 124 ALA A CA 1
ATOM 988 C C . ALA A 1 124 ? -0.376 -4.318 16.731 1.00 86.56 124 ALA A C 1
ATOM 990 O O . ALA A 1 124 ? 0.537 -4.290 15.902 1.00 86.56 124 ALA A O 1
ATOM 991 N N . GLU A 1 125 ? -1.499 -5.010 16.521 1.00 87.44 125 GLU A N 1
ATOM 992 C CA . GLU A 1 125 ? -1.775 -5.777 15.297 1.00 87.44 125 GLU A CA 1
ATOM 993 C C . GLU A 1 125 ? -1.835 -4.872 14.050 1.00 87.44 125 GLU A C 1
ATOM 995 O O . GLU A 1 125 ? -1.274 -5.206 12.997 1.00 87.44 125 GLU A O 1
ATOM 1000 N N . LEU A 1 126 ? -2.435 -3.682 14.172 1.00 86.38 126 LEU A N 1
ATOM 1001 C CA . LEU A 1 126 ? -2.487 -2.673 13.109 1.00 86.38 126 LEU A CA 1
ATOM 1002 C C . LEU A 1 126 ? -1.082 -2.164 12.745 1.00 86.38 126 LEU A C 1
ATOM 1004 O O . LEU A 1 126 ? -0.724 -2.138 11.563 1.00 86.38 126 LEU A O 1
ATOM 1008 N N . MET A 1 127 ? -0.250 -1.831 13.740 1.00 85.44 127 MET A N 1
ATOM 1009 C CA . MET A 1 127 ? 1.137 -1.386 13.509 1.00 85.44 127 MET A CA 1
ATOM 1010 C C . MET A 1 127 ? 2.016 -2.494 12.924 1.00 85.44 127 MET A C 1
ATOM 1012 O O . MET A 1 127 ? 2.847 -2.246 12.039 1.00 85.44 127 MET A O 1
ATOM 1016 N N . GLN A 1 128 ? 1.830 -3.728 13.397 1.00 88.75 128 GLN A N 1
ATOM 1017 C CA . GLN A 1 128 ? 2.551 -4.883 12.881 1.00 88.75 128 GLN A CA 1
ATOM 1018 C C . GLN A 1 128 ? 2.197 -5.131 11.414 1.00 88.75 128 GLN A C 1
ATOM 1020 O O . GLN A 1 128 ? 3.090 -5.400 10.616 1.00 88.75 128 GLN A O 1
ATOM 1025 N N . THR A 1 129 ? 0.932 -4.947 11.026 1.00 87.38 129 THR A N 1
ATOM 1026 C CA . THR A 1 129 ? 0.509 -5.107 9.628 1.00 87.38 129 THR A CA 1
ATOM 1027 C C . THR A 1 129 ? 1.191 -4.096 8.704 1.00 87.38 129 THR A C 1
ATOM 1029 O O . THR A 1 129 ? 1.737 -4.480 7.669 1.00 87.38 129 THR A O 1
ATOM 1032 N N . VAL A 1 130 ? 1.257 -2.816 9.095 1.00 88.69 130 VAL A N 1
ATOM 1033 C CA . VAL A 1 130 ? 2.005 -1.785 8.340 1.00 88.69 130 VAL A CA 1
ATOM 1034 C C . VAL A 1 130 ? 3.476 -2.179 8.183 1.00 88.69 130 VAL A C 1
ATOM 1036 O O . VAL A 1 130 ? 4.078 -2.004 7.120 1.00 88.69 130 VAL A O 1
ATOM 1039 N N . THR A 1 131 ? 4.056 -2.746 9.240 1.00 88.62 131 THR A N 1
ATOM 1040 C CA . THR A 1 131 ? 5.443 -3.211 9.242 1.00 88.62 131 THR A CA 1
ATOM 1041 C C . THR A 1 131 ? 5.635 -4.401 8.300 1.00 88.62 131 THR A C 1
ATOM 1043 O O . THR A 1 131 ? 6.577 -4.383 7.507 1.00 88.62 131 THR A O 1
ATOM 1046 N N . ASN A 1 132 ? 4.741 -5.393 8.332 1.00 89.81 132 ASN A N 1
ATOM 1047 C CA . ASN A 1 132 ? 4.780 -6.574 7.465 1.00 89.81 132 ASN A CA 1
ATOM 1048 C C . ASN A 1 132 ? 4.674 -6.185 5.985 1.00 89.81 132 ASN A C 1
ATOM 1050 O O . ASN A 1 132 ? 5.491 -6.635 5.183 1.00 89.81 132 ASN A O 1
ATOM 1054 N N . LEU A 1 133 ? 3.744 -5.284 5.639 1.00 88.19 133 LEU A N 1
ATOM 1055 C CA . LEU A 1 133 ? 3.594 -4.754 4.277 1.00 88.19 133 LEU A CA 1
ATOM 1056 C C . LEU A 1 133 ? 4.902 -4.157 3.763 1.00 88.19 133 LEU A C 1
ATOM 1058 O O . LEU A 1 133 ? 5.372 -4.497 2.677 1.00 88.19 133 LEU A O 1
ATOM 1062 N N . ARG A 1 134 ? 5.530 -3.303 4.576 1.00 87.31 134 ARG A N 1
ATOM 1063 C CA . ARG A 1 134 ? 6.800 -2.675 4.214 1.00 87.31 134 ARG A CA 1
ATOM 1064 C C . ARG A 1 134 ? 7.901 -3.711 3.999 1.00 87.31 134 ARG A C 1
ATOM 1066 O O . ARG A 1 134 ? 8.621 -3.627 3.012 1.00 87.31 134 ARG A O 1
ATOM 1073 N N . HIS A 1 135 ? 8.033 -4.677 4.906 1.00 89.38 135 HIS A N 1
ATOM 1074 C CA . HIS A 1 135 ? 9.069 -5.710 4.811 1.00 89.38 135 HIS A CA 1
ATOM 1075 C C . HIS A 1 135 ? 8.869 -6.646 3.621 1.00 89.38 135 HIS A C 1
ATOM 1077 O O . HIS A 1 135 ? 9.853 -7.166 3.105 1.00 89.38 135 HIS A O 1
ATOM 1083 N N . ALA A 1 136 ? 7.629 -6.845 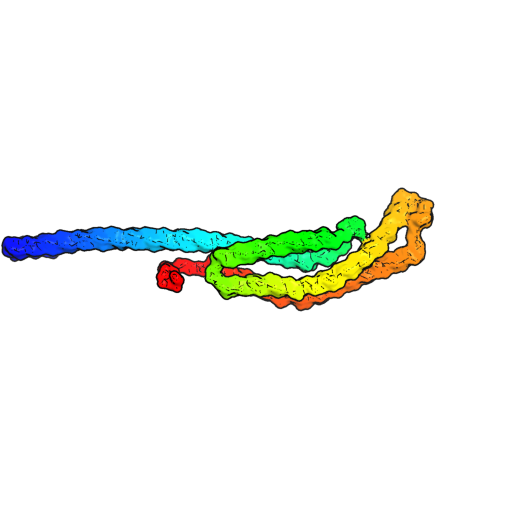3.179 1.00 88.19 136 ALA A N 1
ATOM 1084 C CA . ALA A 1 136 ? 7.342 -7.708 2.049 1.00 88.19 136 ALA A CA 1
ATOM 1085 C C . ALA A 1 136 ? 7.522 -6.998 0.699 1.00 88.19 136 ALA A C 1
ATOM 1087 O O . ALA A 1 136 ? 8.181 -7.537 -0.185 1.00 88.19 136 ALA A O 1
ATOM 1088 N N . TYR A 1 137 ? 6.984 -5.784 0.533 1.00 87.00 137 TYR A N 1
ATOM 1089 C CA . TYR A 1 137 ? 6.984 -5.111 -0.771 1.00 87.00 137 TYR A CA 1
ATOM 1090 C C . TYR A 1 137 ? 8.251 -4.299 -1.052 1.00 87.00 137 TYR A C 1
ATOM 1092 O O . TYR A 1 137 ? 8.720 -4.285 -2.189 1.00 87.00 137 TYR A O 1
ATOM 1100 N N . TYR A 1 138 ? 8.832 -3.622 -0.052 1.00 87.38 138 TYR A N 1
ATOM 1101 C CA . TYR A 1 138 ? 9.963 -2.718 -0.306 1.00 87.38 138 TYR A CA 1
ATOM 1102 C C . TYR A 1 138 ? 11.177 -3.436 -0.905 1.00 87.38 138 TYR A C 1
ATOM 1104 O O . TYR A 1 138 ? 11.719 -2.906 -1.871 1.00 87.38 138 TYR A O 1
ATOM 1112 N N . PRO A 1 139 ? 11.615 -4.612 -0.413 1.00 89.69 139 PRO A N 1
ATOM 1113 C CA . PRO A 1 139 ? 12.753 -5.307 -1.011 1.00 89.69 139 PRO A CA 1
ATOM 1114 C C . PRO A 1 139 ? 12.536 -5.630 -2.493 1.00 89.69 139 PRO A C 1
ATOM 1116 O O . PRO A 1 139 ? 13.417 -5.358 -3.301 1.00 89.69 139 PRO A O 1
ATOM 1119 N N . LEU A 1 140 ? 11.338 -6.107 -2.853 1.00 87.62 140 LEU A N 1
ATOM 1120 C CA . LEU A 1 140 ? 10.972 -6.428 -4.238 1.00 87.62 140 LEU A CA 1
ATOM 1121 C C . LEU A 1 140 ? 11.032 -5.186 -5.133 1.00 87.62 140 LEU A C 1
ATOM 1123 O O . LEU A 1 140 ? 11.575 -5.218 -6.236 1.00 87.62 140 LEU A O 1
ATOM 1127 N N . ILE A 1 141 ? 10.496 -4.067 -4.639 1.00 85.19 141 ILE A N 1
ATOM 1128 C CA . ILE A 1 141 ? 10.491 -2.794 -5.365 1.00 85.19 141 ILE A CA 1
ATOM 1129 C C . ILE A 1 141 ? 11.921 -2.261 -5.509 1.00 85.19 141 ILE A C 1
ATOM 1131 O O . ILE A 1 141 ? 12.326 -1.906 -6.611 1.00 85.19 141 ILE A O 1
ATOM 1135 N N . PHE A 1 142 ? 12.707 -2.222 -4.431 1.00 84.75 142 PHE A N 1
ATOM 1136 C CA . PHE A 1 142 ? 14.081 -1.711 -4.470 1.00 84.75 142 PHE A CA 1
ATOM 1137 C C . PHE A 1 142 ? 15.025 -2.579 -5.303 1.00 84.75 142 PHE A C 1
ATOM 1139 O O . PHE A 1 142 ? 16.018 -2.061 -5.811 1.00 84.75 142 PHE A O 1
ATOM 1146 N N . GLU A 1 143 ? 14.724 -3.865 -5.470 1.00 87.81 143 GLU A N 1
ATOM 1147 C CA . GLU A 1 143 ? 15.471 -4.738 -6.368 1.00 87.81 143 GLU A CA 1
ATOM 1148 C C . GLU A 1 143 ? 15.082 -4.535 -7.840 1.00 87.81 143 GLU A C 1
ATOM 1150 O O . GLU A 1 143 ? 15.963 -4.383 -8.691 1.00 87.81 143 GLU A O 1
ATOM 1155 N N . ALA A 1 144 ? 13.783 -4.530 -8.151 1.00 86.00 144 ALA A N 1
ATOM 1156 C CA . ALA A 1 144 ? 13.305 -4.497 -9.532 1.00 86.00 144 ALA A CA 1
ATOM 1157 C C . ALA A 1 144 ? 13.392 -3.097 -10.156 1.00 86.00 144 ALA A C 1
ATOM 1159 O O . ALA A 1 144 ? 13.838 -2.944 -11.295 1.00 86.00 144 ALA A O 1
ATOM 1160 N N . LEU A 1 145 ? 12.991 -2.057 -9.415 1.00 83.00 145 LEU A N 1
ATOM 1161 C CA . LEU A 1 145 ? 12.815 -0.709 -9.959 1.00 83.00 145 LEU A CA 1
ATOM 1162 C C . LEU A 1 145 ? 14.095 -0.164 -10.619 1.00 83.00 145 LEU A C 1
ATOM 1164 O O . LEU A 1 145 ? 14.005 0.259 -11.770 1.00 83.00 145 LEU A O 1
ATOM 1168 N N . PRO A 1 146 ? 15.293 -0.213 -9.994 1.00 83.88 146 PRO A N 1
ATOM 1169 C CA . PRO A 1 146 ? 16.514 0.320 -10.608 1.00 83.88 146 PRO A CA 1
ATOM 1170 C C . PRO A 1 146 ? 16.874 -0.352 -11.937 1.00 83.88 146 PRO A C 1
ATOM 1172 O O . PRO A 1 146 ? 17.347 0.314 -12.857 1.00 83.88 146 PRO A O 1
ATOM 1175 N N . LYS A 1 147 ? 16.628 -1.661 -12.055 1.00 87.56 147 LYS A N 1
ATOM 1176 C CA . LYS A 1 147 ? 16.918 -2.438 -13.268 1.00 87.56 147 LYS A CA 1
ATOM 1177 C C . LYS A 1 147 ? 15.939 -2.091 -14.391 1.00 87.56 147 LYS A C 1
ATOM 1179 O O . LYS A 1 147 ? 16.352 -1.938 -15.540 1.00 87.56 147 LYS A O 1
ATOM 1184 N N . LEU A 1 148 ? 14.662 -1.907 -14.047 1.00 84.44 148 LEU A N 1
ATOM 1185 C CA . LEU A 1 148 ? 13.635 -1.435 -14.978 1.00 84.44 148 LEU A CA 1
ATOM 1186 C C . LEU A 1 148 ? 13.944 -0.019 -15.476 1.00 84.44 148 LEU A C 1
ATOM 1188 O O . LEU A 1 148 ? 13.856 0.245 -16.672 1.00 84.44 148 LEU A O 1
ATOM 1192 N N . ILE A 1 149 ? 14.378 0.867 -14.577 1.00 80.31 149 ILE A N 1
ATOM 1193 C CA . ILE A 1 149 ? 14.789 2.235 -14.912 1.00 80.31 149 ILE A CA 1
ATOM 1194 C C . ILE A 1 149 ? 15.971 2.239 -15.883 1.00 80.31 149 ILE A C 1
ATOM 1196 O O . ILE A 1 149 ? 15.936 2.954 -16.884 1.00 80.31 149 ILE A O 1
ATOM 1200 N N . ASP A 1 150 ? 17.017 1.459 -15.607 1.00 84.69 150 ASP A N 1
ATOM 1201 C CA . ASP A 1 150 ? 18.199 1.389 -16.473 1.00 84.69 150 ASP A CA 1
ATOM 1202 C C . ASP A 1 150 ? 17.820 0.908 -17.882 1.00 84.69 150 ASP A C 1
ATOM 1204 O O . ASP A 1 150 ? 18.147 1.560 -18.877 1.00 84.69 150 ASP A O 1
ATOM 1208 N N . ALA A 1 151 ? 17.033 -0.166 -17.979 1.00 84.94 151 ALA A N 1
ATOM 1209 C CA . ALA A 1 151 ? 16.567 -0.680 -19.263 1.00 84.94 151 ALA A CA 1
ATOM 1210 C C . ALA A 1 151 ? 15.677 0.334 -20.012 1.00 84.94 151 ALA A C 1
ATOM 1212 O O . ALA A 1 151 ? 15.866 0.563 -21.209 1.00 84.94 151 ALA A O 1
ATOM 1213 N N . GLN A 1 152 ? 14.767 1.020 -19.316 1.00 82.25 152 GLN A N 1
ATOM 1214 C CA . GLN A 1 152 ? 13.892 2.032 -19.914 1.00 82.25 152 GLN A CA 1
ATOM 1215 C C . GLN A 1 152 ? 14.664 3.286 -20.354 1.00 82.25 152 GLN A C 1
ATOM 1217 O O . GLN A 1 152 ? 14.397 3.829 -21.426 1.00 82.25 152 GLN A O 1
ATOM 1222 N N . THR A 1 153 ? 15.686 3.693 -19.596 1.00 83.25 153 THR A N 1
ATOM 1223 C CA . THR A 1 153 ? 16.585 4.808 -19.941 1.00 83.25 153 THR A CA 1
ATOM 1224 C C . THR A 1 153 ? 17.357 4.525 -21.230 1.00 83.25 153 THR A C 1
ATOM 1226 O O . THR A 1 153 ? 17.488 5.410 -22.077 1.00 83.25 153 THR A O 1
ATOM 1229 N N . ARG A 1 154 ? 17.814 3.280 -21.430 1.00 84.19 154 ARG A N 1
ATOM 1230 C CA . ARG A 1 154 ? 18.487 2.855 -22.672 1.00 84.19 154 ARG A CA 1
ATOM 1231 C C . ARG A 1 154 ? 17.563 2.906 -23.892 1.00 84.19 154 ARG A C 1
ATOM 1233 O O . ARG A 1 154 ? 18.028 3.197 -24.992 1.00 84.19 154 ARG A O 1
ATOM 1240 N N . LEU A 1 155 ? 16.257 2.694 -23.708 1.00 83.19 155 LEU A N 1
ATOM 1241 C CA . LEU A 1 155 ? 15.274 2.768 -24.794 1.00 83.19 155 LEU A CA 1
ATOM 1242 C C . LEU A 1 155 ? 14.953 4.204 -25.238 1.00 83.19 155 LEU A C 1
ATOM 1244 O O . LEU A 1 155 ? 14.618 4.398 -26.408 1.00 83.19 155 LEU A O 1
ATOM 1248 N N . VAL A 1 156 ? 15.080 5.214 -24.364 1.00 83.50 156 VAL A N 1
ATOM 1249 C CA . VAL A 1 156 ? 14.756 6.627 -24.671 1.00 83.50 156 VAL A CA 1
ATOM 1250 C C . VAL A 1 156 ? 15.402 7.130 -25.976 1.00 83.50 156 VAL A C 1
ATOM 1252 O O . VAL A 1 156 ? 14.667 7.565 -26.871 1.00 83.50 156 VAL A O 1
ATOM 1255 N N . PRO A 1 157 ? 16.741 7.092 -26.147 1.00 85.62 157 PRO A N 1
ATOM 1256 C CA . PRO A 1 157 ? 17.378 7.615 -27.358 1.00 85.62 157 PRO A CA 1
ATOM 1257 C C . PRO A 1 157 ? 17.009 6.813 -28.614 1.00 85.62 157 PRO A C 1
ATOM 1259 O O . PRO A 1 157 ? 16.883 7.386 -29.699 1.00 85.62 157 PRO A O 1
ATOM 1262 N N . LEU A 1 158 ? 16.783 5.504 -28.474 1.00 86.75 158 LEU A N 1
ATOM 1263 C CA . LEU A 1 158 ? 16.417 4.612 -29.577 1.00 86.75 158 LEU A CA 1
ATOM 1264 C C . LEU A 1 158 ? 14.988 4.895 -30.066 1.00 86.75 158 LEU A C 1
ATOM 1266 O O . LEU A 1 158 ? 14.740 5.012 -31.268 1.00 86.75 158 LEU A O 1
ATOM 1270 N N . GLN A 1 159 ? 14.051 5.100 -29.137 1.00 84.56 159 GLN A N 1
ATOM 1271 C CA . GLN A 1 159 ? 12.680 5.516 -29.445 1.00 84.56 159 GLN A CA 1
ATOM 1272 C C . GLN A 1 159 ? 12.636 6.908 -30.090 1.00 84.56 159 GLN A C 1
ATOM 1274 O O . GLN A 1 159 ? 11.858 7.131 -31.024 1.00 84.56 159 GLN A O 1
ATOM 1279 N N . ALA A 1 160 ? 13.493 7.833 -29.644 1.00 85.31 160 ALA A N 1
ATOM 1280 C CA . ALA A 1 160 ? 13.612 9.161 -30.241 1.00 85.31 160 ALA A CA 1
ATOM 1281 C C . ALA A 1 160 ? 14.119 9.098 -31.693 1.00 85.31 160 ALA A C 1
ATOM 1283 O O . ALA A 1 160 ? 13.506 9.716 -32.567 1.00 85.31 160 ALA A O 1
ATOM 1284 N N . LYS A 1 161 ? 15.167 8.304 -31.972 1.00 86.31 161 LYS A N 1
ATOM 1285 C CA . LYS A 1 161 ? 15.649 8.029 -33.342 1.00 86.31 161 LYS A CA 1
ATOM 1286 C C . LYS A 1 161 ? 14.540 7.456 -34.221 1.00 86.31 161 LYS A C 1
ATOM 1288 O O . LYS A 1 161 ? 14.237 8.017 -35.272 1.00 86.31 161 LYS A O 1
ATOM 1293 N N . LYS A 1 162 ? 13.871 6.395 -33.753 1.00 84.75 162 LYS A N 1
ATOM 1294 C CA . LYS A 1 162 ? 12.759 5.760 -34.477 1.00 84.75 162 LYS A CA 1
ATOM 1295 C C . LYS A 1 162 ? 11.657 6.767 -34.820 1.00 84.75 162 LYS A C 1
ATOM 1297 O O . LYS A 1 162 ? 11.247 6.860 -35.973 1.00 84.75 162 LYS A O 1
ATOM 1302 N N . SER A 1 163 ? 11.248 7.578 -33.845 1.00 86.00 163 SER A N 1
ATOM 1303 C CA . SER A 1 163 ? 10.225 8.614 -34.035 1.00 86.00 163 SER A CA 1
ATOM 1304 C C . SER A 1 163 ? 10.664 9.701 -35.022 1.00 86.00 163 SER A C 1
ATOM 1306 O O . SER A 1 163 ? 9.848 10.202 -35.795 1.00 86.00 163 SER A O 1
ATOM 1308 N N . ALA A 1 164 ? 11.940 10.098 -35.005 1.00 85.94 164 ALA A N 1
ATOM 1309 C CA . ALA A 1 164 ? 12.491 11.070 -35.948 1.00 85.94 164 ALA A CA 1
ATOM 1310 C C . ALA A 1 164 ? 12.513 10.516 -37.382 1.00 85.94 164 ALA A C 1
ATOM 1312 O O . ALA A 1 164 ? 12.104 11.210 -38.314 1.00 85.94 164 ALA A O 1
ATOM 1313 N N . TYR A 1 165 ? 12.893 9.246 -37.550 1.00 88.44 165 TYR A N 1
ATOM 1314 C CA . TYR A 1 165 ? 12.847 8.562 -38.841 1.00 88.44 165 TYR A CA 1
ATOM 1315 C C . TYR A 1 165 ? 11.418 8.449 -39.388 1.00 88.44 165 TYR A C 1
ATOM 1317 O O . TYR A 1 165 ? 11.172 8.778 -40.550 1.00 88.44 165 TYR A O 1
ATOM 1325 N N . GLU A 1 166 ? 10.453 8.071 -38.547 1.00 87.00 166 GLU A N 1
ATOM 1326 C CA . GLU A 1 166 ? 9.033 8.013 -38.918 1.00 87.00 166 GLU A CA 1
ATOM 1327 C C . GLU A 1 166 ? 8.491 9.393 -39.324 1.00 87.00 166 GLU A C 1
ATOM 1329 O O . GLU A 1 166 ? 7.860 9.524 -40.373 1.00 87.00 166 GLU A O 1
ATOM 1334 N N . LYS A 1 167 ? 8.813 10.451 -38.565 1.00 90.06 167 LYS A N 1
ATOM 1335 C CA . LYS A 1 167 ? 8.443 11.841 -38.904 1.00 90.06 167 LYS A CA 1
ATOM 1336 C C . LYS A 1 167 ? 9.070 12.336 -40.205 1.00 90.06 167 LYS A C 1
ATOM 1338 O O . LYS A 1 167 ? 8.504 13.214 -40.849 1.00 90.06 167 LYS A O 1
ATOM 1343 N N . SER A 1 168 ? 10.209 11.773 -40.603 1.00 86.69 168 SER A N 1
ATOM 1344 C CA . SER A 1 168 ? 10.837 12.059 -41.895 1.00 86.69 168 SER A CA 1
ATOM 1345 C C . SER A 1 168 ? 10.161 11.343 -43.071 1.00 86.69 168 SER A C 1
ATOM 1347 O O . SER A 1 168 ? 10.691 11.375 -44.171 1.00 86.69 168 SER A O 1
ATOM 1349 N N . ASN A 1 169 ? 9.026 10.658 -42.874 1.00 87.44 169 ASN A N 1
ATOM 1350 C CA . ASN A 1 169 ? 8.447 9.739 -43.862 1.00 87.44 169 ASN A CA 1
ATOM 1351 C C . ASN A 1 169 ? 9.458 8.681 -44.337 1.00 87.44 169 ASN A C 1
ATOM 1353 O O . ASN A 1 169 ? 9.446 8.288 -45.503 1.00 87.44 169 ASN A O 1
ATOM 1357 N N . MET A 1 170 ? 10.340 8.231 -43.436 1.00 86.00 170 MET A N 1
ATOM 1358 C CA . MET A 1 170 ? 11.390 7.246 -43.721 1.00 86.00 170 MET A CA 1
ATOM 1359 C C . MET A 1 170 ? 12.436 7.705 -44.751 1.00 86.00 170 MET A C 1
ATOM 1361 O O . MET A 1 170 ? 13.045 6.874 -45.422 1.00 86.00 170 MET A O 1
ATOM 1365 N N . THR A 1 171 ? 12.658 9.015 -44.900 1.00 81.69 171 THR A N 1
ATOM 1366 C CA . THR A 1 171 ? 13.638 9.540 -45.867 1.00 81.69 171 THR A CA 1
ATOM 1367 C C . THR A 1 171 ? 14.962 9.966 -45.234 1.00 81.69 171 THR A C 1
ATOM 1369 O O . THR A 1 171 ? 15.966 10.049 -45.938 1.00 81.69 171 THR A O 1
ATOM 1372 N N . ASP A 1 172 ? 14.994 10.245 -43.927 1.00 81.81 172 ASP A N 1
ATOM 1373 C CA . ASP A 1 172 ? 16.222 10.632 -43.224 1.00 81.81 172 ASP A CA 1
ATOM 1374 C C . ASP A 1 172 ? 16.966 9.409 -42.674 1.00 81.81 172 ASP A C 1
ATOM 1376 O O . ASP A 1 172 ? 16.805 9.009 -41.521 1.00 81.81 172 ASP A O 1
ATOM 1380 N N . PHE A 1 173 ? 17.819 8.809 -43.502 1.00 77.06 173 PHE A N 1
ATOM 1381 C CA . PHE A 1 173 ? 18.605 7.632 -43.123 1.00 77.06 173 PHE A CA 1
ATOM 1382 C C . PHE A 1 173 ? 19.596 7.875 -41.972 1.00 77.06 173 PHE A C 1
ATOM 1384 O O . PHE A 1 173 ? 20.027 6.903 -41.356 1.00 77.06 173 PHE A O 1
ATOM 1391 N N . ASN A 1 174 ? 19.916 9.129 -41.624 1.00 80.69 174 ASN A N 1
ATOM 1392 C CA . ASN A 1 174 ? 20.726 9.426 -40.436 1.00 80.69 174 ASN A CA 1
ATOM 1393 C C . ASN A 1 174 ? 19.932 9.237 -39.132 1.00 80.69 174 ASN A C 1
ATOM 1395 O O . ASN A 1 174 ? 20.525 9.013 -38.077 1.00 80.69 174 ASN A O 1
ATOM 1399 N N . ALA A 1 175 ? 18.600 9.317 -39.199 1.00 77.12 175 ALA A N 1
ATOM 1400 C CA . ALA A 1 175 ? 17.698 9.055 -38.081 1.00 77.12 175 ALA A CA 1
ATOM 1401 C C . ALA A 1 175 ? 17.266 7.577 -37.991 1.00 77.12 175 ALA A C 1
ATOM 1403 O O . ALA A 1 175 ? 16.660 7.176 -36.995 1.00 77.12 175 ALA A O 1
ATOM 1404 N N . ALA A 1 176 ? 17.566 6.760 -39.007 1.00 83.69 176 ALA A N 1
ATOM 1405 C CA . ALA A 1 176 ? 17.227 5.341 -39.021 1.00 83.69 176 ALA A CA 1
ATOM 1406 C C . ALA A 1 176 ? 18.024 4.550 -37.966 1.00 83.69 176 ALA A C 1
ATOM 1408 O O . ALA A 1 176 ? 19.187 4.840 -37.687 1.00 83.69 176 ALA A O 1
ATOM 1409 N N . LEU A 1 177 ? 17.404 3.507 -37.405 1.00 86.06 177 LEU A N 1
ATOM 1410 C CA . LEU A 1 177 ? 18.084 2.594 -36.485 1.00 86.06 177 LEU A CA 1
ATOM 1411 C C . LEU A 1 177 ? 19.107 1.738 -37.245 1.00 86.06 177 LEU A C 1
ATOM 1413 O O . LEU A 1 177 ? 18.759 0.993 -38.177 1.00 86.06 177 LEU A O 1
ATOM 1417 N N . THR A 1 178 ? 20.360 1.817 -36.801 1.00 90.19 178 THR A N 1
ATOM 1418 C CA . THR A 1 178 ? 21.440 0.919 -37.226 1.00 90.19 178 THR A CA 1
ATOM 1419 C C . THR A 1 178 ? 21.182 -0.514 -36.744 1.00 90.19 178 THR A C 1
ATOM 1421 O O . THR A 1 178 ? 20.238 -0.770 -36.001 1.00 90.19 178 THR A O 1
ATOM 1424 N N . GLU A 1 179 ? 21.992 -1.472 -37.191 1.00 89.19 179 GLU A N 1
ATOM 1425 C CA . GLU A 1 179 ? 21.932 -2.854 -36.691 1.00 89.19 179 GLU A CA 1
ATOM 1426 C C . GLU A 1 179 ? 22.204 -2.906 -35.180 1.00 89.19 179 GLU A C 1
ATOM 1428 O O . GLU A 1 179 ? 21.387 -3.440 -34.437 1.00 89.19 179 GLU A O 1
ATOM 1433 N N . GLN A 1 180 ? 23.239 -2.197 -34.717 1.00 89.75 180 GLN A N 1
ATOM 1434 C CA . GLN A 1 180 ? 23.547 -2.051 -33.293 1.00 89.75 180 GLN A CA 1
ATOM 1435 C C . GLN A 1 180 ? 22.381 -1.440 -32.501 1.00 89.75 180 GLN A C 1
ATOM 1437 O O . GLN A 1 180 ? 22.021 -1.955 -31.450 1.00 89.75 180 GLN A O 1
ATOM 1442 N N . ASP A 1 181 ? 21.743 -0.381 -33.020 1.00 88.31 181 ASP A N 1
ATOM 1443 C CA . ASP A 1 181 ? 20.593 0.243 -32.347 1.00 88.31 181 ASP A CA 1
ATOM 1444 C C . ASP A 1 181 ? 19.414 -0.745 -32.187 1.00 88.31 181 ASP A C 1
ATOM 1446 O O . ASP A 1 181 ? 18.641 -0.637 -31.234 1.00 88.31 181 ASP A O 1
ATOM 1450 N N . ARG A 1 182 ? 19.237 -1.692 -33.123 1.00 86.19 182 ARG A N 1
ATOM 1451 C CA . ARG A 1 182 ? 18.179 -2.717 -33.047 1.00 86.19 182 ARG A CA 1
ATOM 1452 C C . ARG A 1 182 ? 18.518 -3.801 -32.036 1.00 86.19 182 ARG A C 1
ATOM 1454 O O . ARG A 1 182 ? 17.623 -4.213 -31.301 1.00 86.19 182 ARG A O 1
ATOM 1461 N N . ASP A 1 183 ? 19.775 -4.229 -31.991 1.00 91.06 183 ASP A N 1
ATOM 1462 C CA . ASP A 1 183 ? 20.250 -5.210 -31.014 1.00 91.06 183 ASP A CA 1
ATOM 1463 C C . ASP A 1 183 ? 20.164 -4.644 -29.592 1.00 91.06 183 ASP A C 1
ATOM 1465 O O . ASP A 1 183 ? 19.631 -5.302 -28.697 1.00 91.06 183 ASP A O 1
ATOM 1469 N N . ASP A 1 184 ? 20.578 -3.389 -29.398 1.00 89.06 184 ASP A N 1
ATOM 1470 C CA . ASP A 1 184 ? 20.474 -2.685 -28.116 1.00 89.06 184 ASP A CA 1
ATOM 1471 C C . ASP A 1 184 ? 19.007 -2.497 -27.694 1.00 89.06 184 ASP A C 1
ATOM 1473 O O . ASP A 1 184 ? 18.666 -2.687 -26.523 1.00 89.06 184 ASP A O 1
ATOM 1477 N N . TYR A 1 185 ? 18.117 -2.182 -28.646 1.00 86.44 185 TYR A N 1
ATOM 1478 C CA . TYR A 1 185 ? 16.676 -2.100 -28.391 1.00 86.44 185 TYR A CA 1
ATOM 1479 C C . TYR A 1 185 ? 16.116 -3.453 -27.939 1.00 86.44 185 TYR A C 1
ATOM 1481 O O . TYR A 1 185 ? 15.422 -3.527 -26.926 1.00 86.44 185 TYR A O 1
ATOM 1489 N N . ALA A 1 186 ? 16.418 -4.525 -28.677 1.00 86.88 186 ALA A N 1
ATOM 1490 C CA . ALA A 1 186 ? 15.938 -5.868 -28.369 1.00 86.88 186 ALA A CA 1
ATOM 1491 C C . ALA A 1 186 ? 16.472 -6.370 -27.020 1.00 86.88 186 ALA A C 1
ATOM 1493 O O . ALA A 1 186 ? 15.729 -6.984 -26.255 1.00 86.88 186 ALA A O 1
ATOM 1494 N N . ALA A 1 187 ? 17.734 -6.078 -26.698 1.00 90.06 187 ALA A N 1
ATOM 1495 C CA . ALA A 1 187 ? 18.335 -6.426 -25.417 1.00 90.06 187 ALA A CA 1
ATOM 1496 C C . ALA A 1 187 ? 17.665 -5.688 -24.247 1.00 90.06 187 ALA A C 1
ATOM 1498 O O . ALA A 1 187 ? 17.338 -6.315 -23.239 1.00 90.06 187 ALA A O 1
ATOM 1499 N N . ALA A 1 188 ? 17.417 -4.380 -24.383 1.00 86.81 188 ALA A N 1
ATOM 1500 C CA . ALA A 1 188 ? 16.742 -3.595 -23.351 1.00 86.81 188 ALA A CA 1
ATOM 1501 C C . ALA A 1 188 ? 15.273 -4.020 -23.156 1.00 86.81 188 ALA A C 1
ATOM 1503 O O . ALA A 1 188 ? 14.808 -4.120 -22.021 1.00 86.81 188 ALA A O 1
ATOM 1504 N N . ASP A 1 189 ? 14.558 -4.344 -24.237 1.00 84.19 189 ASP A N 1
ATOM 1505 C CA . ASP A 1 189 ? 13.178 -4.853 -24.186 1.00 84.19 189 ASP A CA 1
ATOM 1506 C C . ASP A 1 189 ? 13.094 -6.251 -23.539 1.00 84.19 189 ASP A C 1
ATOM 1508 O O . ASP A 1 189 ? 12.242 -6.516 -22.682 1.00 84.19 189 ASP A O 1
ATOM 1512 N N . ALA A 1 190 ? 14.041 -7.136 -23.872 1.00 88.62 190 ALA A N 1
ATOM 1513 C CA . ALA A 1 190 ? 14.168 -8.444 -23.236 1.00 88.62 190 ALA A CA 1
ATOM 1514 C C . ALA A 1 190 ? 14.490 -8.321 -21.738 1.00 88.62 190 ALA A C 1
ATOM 1516 O O . ALA A 1 190 ? 13.928 -9.066 -20.933 1.00 88.62 190 ALA A O 1
ATOM 1517 N N . GLN A 1 191 ? 15.347 -7.367 -21.357 1.00 88.62 191 GLN A N 1
ATOM 1518 C CA . GLN A 1 191 ? 15.662 -7.080 -19.958 1.00 88.62 191 GLN A CA 1
ATOM 1519 C C . GLN A 1 191 ? 14.425 -6.578 -19.199 1.00 88.62 191 GLN A C 1
ATOM 1521 O O . GLN A 1 191 ? 14.110 -7.134 -18.151 1.00 88.62 191 GLN A O 1
ATOM 1526 N N . LEU A 1 192 ? 13.675 -5.607 -19.738 1.00 84.94 192 LEU A N 1
ATOM 1527 C CA . LEU A 1 192 ? 12.417 -5.143 -19.129 1.00 84.94 192 LEU A CA 1
ATOM 1528 C C . LEU A 1 192 ? 11.437 -6.295 -18.902 1.00 84.94 192 LEU A C 1
ATOM 1530 O O . LEU A 1 192 ? 10.879 -6.439 -17.815 1.00 84.94 192 LEU A O 1
ATOM 1534 N N . THR A 1 193 ? 11.261 -7.140 -19.918 1.00 84.75 193 THR A N 1
ATOM 1535 C CA . THR A 1 193 ? 10.357 -8.293 -19.850 1.00 84.75 193 THR A CA 1
ATOM 1536 C C . THR A 1 193 ? 10.802 -9.298 -18.787 1.00 84.75 193 THR A C 1
ATOM 1538 O O . THR A 1 193 ? 9.973 -9.804 -18.029 1.00 84.75 193 THR A O 1
ATOM 1541 N N . ALA A 1 194 ? 12.102 -9.594 -18.717 1.00 88.75 194 ALA A N 1
ATOM 1542 C CA . ALA A 1 194 ? 12.656 -10.530 -17.745 1.00 88.75 194 ALA A CA 1
ATOM 1543 C C . ALA A 1 194 ? 12.509 -10.016 -16.305 1.00 88.75 194 ALA A C 1
ATOM 1545 O O . ALA A 1 194 ? 12.038 -10.761 -15.446 1.00 88.75 194 ALA A O 1
ATOM 1546 N N . GLU A 1 195 ? 12.841 -8.748 -16.059 1.00 88.50 195 GLU A N 1
ATOM 1547 C CA . GLU A 1 195 ? 12.745 -8.128 -14.732 1.00 88.50 195 GLU A CA 1
ATOM 1548 C C . GLU A 1 195 ? 11.288 -7.996 -14.268 1.00 88.50 195 GLU A C 1
ATOM 1550 O O . GLU A 1 195 ? 10.976 -8.315 -13.122 1.00 88.50 195 GLU A O 1
ATOM 1555 N N . LEU A 1 196 ? 10.359 -7.615 -15.156 1.00 84.75 196 LEU A N 1
ATOM 1556 C CA . LEU A 1 196 ? 8.926 -7.590 -14.834 1.00 84.75 196 LEU A CA 1
ATOM 1557 C C . LEU A 1 196 ? 8.382 -8.980 -14.517 1.00 84.75 196 LEU A C 1
ATOM 1559 O O . LEU A 1 196 ? 7.572 -9.136 -13.601 1.00 84.75 196 LEU A O 1
ATOM 1563 N N . LYS A 1 197 ? 8.823 -9.998 -15.262 1.00 83.69 197 LYS A N 1
ATOM 1564 C CA . LYS A 1 197 ? 8.434 -11.381 -14.997 1.00 83.69 197 LYS A CA 1
ATOM 1565 C C . LYS A 1 197 ? 8.965 -11.848 -13.643 1.00 83.69 197 LYS A C 1
ATOM 1567 O O . LYS A 1 197 ? 8.197 -12.412 -12.871 1.00 83.69 197 LYS A O 1
ATOM 1572 N N . GLN A 1 198 ? 10.238 -11.587 -13.343 1.00 89.56 198 GLN A N 1
ATOM 1573 C CA . GLN A 1 198 ? 10.825 -11.931 -12.049 1.00 89.56 198 GLN A CA 1
ATOM 1574 C C . GLN A 1 198 ? 10.086 -11.226 -10.905 1.00 89.56 198 GLN A C 1
ATOM 1576 O O . GLN A 1 198 ? 9.662 -11.891 -9.961 1.00 89.56 198 GLN A O 1
ATOM 1581 N N . TYR A 1 199 ? 9.855 -9.915 -11.025 1.00 86.25 199 TYR A N 1
ATOM 1582 C CA . TYR A 1 199 ? 9.084 -9.146 -10.049 1.00 86.25 199 TYR A CA 1
ATOM 1583 C C . TYR A 1 199 ? 7.682 -9.733 -9.847 1.00 86.25 199 TYR A C 1
ATOM 1585 O O . TYR A 1 199 ? 7.261 -9.940 -8.713 1.00 86.25 199 TYR A O 1
ATOM 1593 N N . SER A 1 200 ? 6.974 -10.066 -10.931 1.00 82.31 200 SER A N 1
ATOM 1594 C CA . SER A 1 200 ? 5.655 -10.702 -10.860 1.00 82.31 200 SER A CA 1
ATOM 1595 C C . SER A 1 200 ? 5.702 -12.052 -10.139 1.00 82.31 200 SER A C 1
ATOM 1597 O O . SER A 1 200 ? 4.847 -12.330 -9.299 1.00 82.31 200 SER A O 1
ATOM 1599 N N . ASP A 1 201 ? 6.684 -12.898 -10.452 1.00 86.38 201 ASP A N 1
ATOM 1600 C CA . ASP A 1 201 ? 6.832 -14.223 -9.843 1.00 86.38 201 ASP A CA 1
ATOM 1601 C C . ASP A 1 201 ? 7.151 -14.127 -8.341 1.00 86.38 201 ASP A C 1
ATOM 1603 O O . ASP A 1 201 ? 6.694 -14.953 -7.547 1.00 86.38 201 ASP A O 1
ATOM 1607 N N . GLU A 1 202 ? 7.934 -13.129 -7.931 1.00 88.75 202 GLU A N 1
ATOM 1608 C CA . GLU A 1 202 ? 8.260 -12.868 -6.527 1.00 88.75 202 GLU A CA 1
ATOM 1609 C C . GLU A 1 202 ? 7.092 -12.232 -5.769 1.00 88.75 202 GLU A C 1
ATOM 1611 O O . GLU A 1 202 ? 6.783 -12.662 -4.655 1.00 88.75 202 GLU A O 1
ATOM 1616 N N . LEU A 1 203 ? 6.378 -11.292 -6.394 1.00 83.69 203 LEU A N 1
ATOM 1617 C CA . LEU A 1 203 ? 5.168 -10.681 -5.849 1.00 83.69 203 LEU A CA 1
ATOM 1618 C C . LEU A 1 203 ? 4.105 -11.745 -5.556 1.00 83.69 203 LEU A C 1
ATOM 1620 O O . LEU A 1 203 ? 3.563 -11.792 -4.454 1.00 83.69 203 LEU A O 1
ATOM 1624 N N . VAL A 1 204 ? 3.863 -12.661 -6.500 1.00 83.06 204 VAL A N 1
ATOM 1625 C CA . VAL A 1 204 ? 2.909 -13.772 -6.334 1.00 83.06 204 VAL A CA 1
ATOM 1626 C C . VAL A 1 204 ? 3.303 -14.704 -5.182 1.00 83.06 204 VAL A C 1
ATOM 1628 O O . VAL A 1 204 ? 2.427 -15.266 -4.528 1.00 83.06 204 VAL A O 1
ATOM 1631 N N . LYS A 1 205 ? 4.600 -14.867 -4.894 1.00 87.06 205 LYS A N 1
ATOM 1632 C CA . LYS A 1 205 ? 5.074 -15.669 -3.751 1.00 87.06 205 LYS A CA 1
ATOM 1633 C C . LYS A 1 205 ? 4.950 -14.928 -2.422 1.00 87.06 205 LYS A C 1
ATOM 1635 O O . LYS A 1 205 ? 4.657 -15.560 -1.410 1.00 87.06 205 LYS A O 1
ATOM 1640 N N . ALA A 1 206 ? 5.187 -13.618 -2.417 1.00 81.94 206 ALA A N 1
ATOM 1641 C CA . ALA A 1 206 ? 5.139 -12.789 -1.217 1.00 81.94 206 ALA A CA 1
ATOM 1642 C C . ALA A 1 206 ? 3.705 -12.418 -0.801 1.00 81.94 206 ALA A C 1
ATOM 1644 O O . ALA A 1 206 ? 3.444 -12.222 0.382 1.00 81.94 206 ALA A O 1
ATOM 1645 N N . TYR A 1 207 ? 2.771 -12.348 -1.753 1.00 82.31 207 TYR A N 1
ATOM 1646 C CA . TYR A 1 207 ? 1.409 -11.859 -1.535 1.00 82.31 207 TYR A CA 1
ATOM 1647 C C . TYR A 1 207 ? 0.517 -12.713 -0.608 1.00 82.31 207 TYR A C 1
ATOM 1649 O O . TYR A 1 207 ? -0.174 -12.128 0.225 1.00 82.31 207 TYR A O 1
ATOM 1657 N N . PRO A 1 208 ? 0.492 -14.062 -0.675 1.00 85.56 208 PRO A N 1
ATOM 1658 C CA . PRO A 1 208 ? -0.440 -14.871 0.115 1.00 85.56 208 PRO A CA 1
ATOM 1659 C C . PRO A 1 208 ? -0.432 -14.607 1.633 1.00 85.56 208 PRO A C 1
ATOM 1661 O O . PRO A 1 208 ? -1.516 -14.393 2.179 1.00 85.56 208 PRO A O 1
ATOM 1664 N N . PRO A 1 209 ? 0.725 -14.563 2.332 1.00 85.50 209 PRO A N 1
ATOM 1665 C CA . PRO A 1 209 ? 0.736 -14.254 3.764 1.00 85.50 209 PRO A CA 1
ATOM 1666 C C . PRO A 1 209 ? 0.269 -12.822 4.065 1.00 85.50 209 PRO A C 1
ATOM 1668 O O . PRO A 1 209 ? -0.409 -12.600 5.062 1.00 85.50 209 PRO A O 1
ATOM 1671 N N . ILE A 1 210 ? 0.560 -11.858 3.185 1.00 84.12 210 ILE A N 1
ATOM 1672 C CA . ILE A 1 210 ? 0.110 -10.465 3.331 1.00 84.12 210 ILE A CA 1
ATOM 1673 C C . ILE A 1 210 ? -1.413 -10.379 3.216 1.00 84.12 210 ILE A C 1
ATOM 1675 O O . ILE A 1 210 ? -2.073 -9.743 4.035 1.00 84.12 210 ILE A O 1
ATOM 1679 N N . ALA A 1 211 ? -1.979 -11.041 2.206 1.00 80.75 211 ALA A N 1
ATOM 1680 C CA . ALA A 1 211 ? -3.417 -11.082 1.991 1.00 80.75 211 ALA A CA 1
ATOM 1681 C C . ALA A 1 211 ? -4.142 -11.738 3.176 1.00 80.75 211 ALA A C 1
ATOM 1683 O O . ALA A 1 211 ? -5.236 -11.314 3.555 1.00 80.75 211 ALA A O 1
ATOM 1684 N N . GLU A 1 212 ? -3.539 -12.764 3.778 1.00 84.62 212 GLU A N 1
ATOM 1685 C CA . GLU A 1 212 ? -4.053 -13.387 4.995 1.00 84.62 212 GLU A CA 1
ATOM 1686 C C . GLU A 1 212 ? -4.021 -12.414 6.184 1.00 84.62 212 GLU A C 1
ATOM 1688 O O . GLU A 1 212 ? -5.048 -12.239 6.845 1.00 84.62 212 GLU A O 1
ATOM 1693 N N . ASP A 1 213 ? -2.896 -11.735 6.416 1.00 84.06 213 ASP A N 1
ATOM 1694 C CA . ASP A 1 213 ? -2.748 -10.732 7.479 1.00 84.06 213 ASP A CA 1
ATOM 1695 C C . ASP A 1 213 ? -3.762 -9.585 7.328 1.00 84.06 213 ASP A C 1
ATOM 1697 O O . ASP A 1 213 ? -4.439 -9.217 8.287 1.00 84.06 213 ASP A O 1
ATOM 1701 N N . LEU A 1 214 ? -3.955 -9.067 6.112 1.00 82.81 214 LEU A N 1
ATOM 1702 C CA . LEU A 1 214 ? -4.927 -8.005 5.833 1.00 82.81 214 LEU A CA 1
ATOM 1703 C C . LEU A 1 214 ? -6.378 -8.456 6.012 1.00 82.81 214 LEU A C 1
ATOM 1705 O O . LEU A 1 214 ? -7.222 -7.680 6.476 1.00 82.81 214 LEU A O 1
ATOM 1709 N N . ASN A 1 215 ? -6.691 -9.704 5.660 1.00 83.75 215 ASN A N 1
ATOM 1710 C CA . ASN A 1 215 ? -8.016 -10.268 5.904 1.00 83.75 215 ASN A CA 1
ATOM 1711 C C . ASN A 1 215 ? -8.279 -10.442 7.401 1.00 83.75 215 ASN A C 1
ATOM 1713 O O . ASN A 1 215 ? -9.345 -10.031 7.866 1.00 83.75 215 ASN A O 1
ATOM 1717 N N . LYS A 1 216 ? -7.305 -10.964 8.158 1.00 82.50 216 LYS A N 1
ATOM 1718 C CA . LYS A 1 216 ? -7.379 -11.053 9.625 1.00 82.50 216 LYS A CA 1
ATOM 1719 C C . LYS A 1 216 ? -7.571 -9.678 10.249 1.00 82.50 216 LYS A C 1
ATOM 1721 O O . LYS A 1 216 ? -8.455 -9.509 11.082 1.00 82.50 216 LYS A O 1
ATOM 1726 N N . LEU A 1 217 ? -6.826 -8.678 9.782 1.00 82.31 217 LEU A N 1
ATOM 1727 C CA . LEU A 1 217 ? -6.953 -7.300 10.243 1.00 82.31 217 LEU A CA 1
ATOM 1728 C C . LEU A 1 217 ? -8.354 -6.739 9.997 1.00 82.31 217 LEU A C 1
ATOM 1730 O O . LEU A 1 217 ? -8.980 -6.166 10.886 1.00 82.31 217 LEU A O 1
ATOM 1734 N N . LYS A 1 218 ? -8.879 -6.929 8.784 1.00 84.19 218 LYS A N 1
ATOM 1735 C CA . LYS A 1 218 ? -10.240 -6.518 8.427 1.00 84.19 218 LYS A CA 1
ATOM 1736 C C . LYS A 1 218 ? -11.277 -7.204 9.314 1.00 84.19 218 LYS A C 1
ATOM 1738 O O . LYS A 1 218 ? -12.253 -6.563 9.703 1.00 84.19 218 LYS A O 1
ATOM 1743 N N . GLU A 1 219 ? -11.100 -8.488 9.602 1.00 83.94 219 GLU A N 1
ATOM 1744 C CA . GLU A 1 219 ? -11.987 -9.237 10.487 1.00 83.94 219 GLU A CA 1
ATOM 1745 C C . GLU A 1 219 ? -11.909 -8.723 11.928 1.00 83.94 219 GLU A C 1
ATOM 1747 O O . GLU A 1 219 ? -12.953 -8.413 12.501 1.00 83.94 219 GLU A O 1
ATOM 1752 N N . ALA A 1 220 ? -10.707 -8.510 12.468 1.00 83.62 220 ALA A N 1
ATOM 1753 C CA . ALA A 1 220 ? -10.488 -7.947 13.800 1.00 83.62 220 ALA A CA 1
ATOM 1754 C C . ALA A 1 220 ? -11.136 -6.559 13.951 1.00 83.62 220 ALA A C 1
ATOM 1756 O O . ALA A 1 220 ? -11.907 -6.326 14.886 1.00 83.62 220 ALA A O 1
ATOM 1757 N N . ILE A 1 221 ? -10.930 -5.673 12.968 1.00 83.81 221 ILE A N 1
ATOM 1758 C CA . ILE A 1 221 ? -11.579 -4.356 12.901 1.00 83.81 221 ILE A CA 1
ATOM 1759 C C . ILE A 1 221 ? -13.109 -4.500 12.881 1.00 83.81 221 ILE A C 1
ATOM 1761 O O . ILE A 1 221 ? -13.807 -3.808 13.621 1.00 83.81 221 ILE A O 1
ATOM 1765 N N . ASN A 1 222 ? -13.659 -5.402 12.062 1.00 81.75 222 ASN A N 1
ATOM 1766 C CA . ASN A 1 222 ? -15.108 -5.604 11.985 1.00 81.75 222 ASN A CA 1
ATOM 1767 C C . ASN A 1 222 ? -15.682 -6.126 13.310 1.00 81.75 222 ASN A C 1
ATOM 1769 O O . ASN A 1 222 ? -16.697 -5.612 13.782 1.00 81.75 222 ASN A O 1
ATOM 1773 N N . VAL A 1 223 ? -15.041 -7.120 13.927 1.00 82.06 223 VAL A N 1
ATOM 1774 C CA . VAL A 1 223 ? -15.459 -7.671 15.225 1.00 82.06 223 VAL A CA 1
ATOM 1775 C C . VAL A 1 223 ? -15.469 -6.573 16.291 1.00 82.06 223 VAL A C 1
ATOM 1777 O O . VAL A 1 223 ? -16.444 -6.450 17.039 1.00 82.06 223 VAL A O 1
ATOM 1780 N N . TYR A 1 224 ? -14.440 -5.724 16.312 1.00 80.25 224 TYR A N 1
ATOM 1781 C CA . TYR A 1 224 ? -14.348 -4.590 17.228 1.00 80.25 224 TYR A CA 1
ATOM 1782 C C . TYR A 1 224 ? -15.473 -3.560 16.999 1.00 80.25 224 TYR A C 1
ATOM 1784 O O . TYR A 1 224 ? -16.224 -3.209 17.921 1.00 80.25 224 TYR A O 1
ATOM 1792 N N . ILE A 1 225 ? -15.669 -3.137 15.745 1.00 76.06 225 ILE A N 1
ATOM 1793 C CA . ILE A 1 225 ? -16.683 -2.143 15.358 1.00 76.06 225 ILE A CA 1
ATOM 1794 C C . ILE A 1 225 ? -18.110 -2.623 15.660 1.00 76.06 225 ILE A C 1
ATOM 1796 O O . ILE A 1 225 ? -18.938 -1.816 16.080 1.00 76.06 225 ILE A O 1
ATOM 1800 N N . TYR A 1 226 ? -18.419 -3.910 15.473 1.00 71.94 226 TYR A N 1
ATOM 1801 C CA . TYR A 1 226 ? -19.792 -4.430 15.585 1.00 71.94 226 TYR A CA 1
ATOM 1802 C C . TYR A 1 226 ? -20.126 -5.104 16.928 1.00 71.94 226 TYR A C 1
ATOM 1804 O O . TYR A 1 226 ? -21.252 -5.565 17.115 1.00 71.94 226 TYR A O 1
ATOM 1812 N N . ARG A 1 227 ? -19.206 -5.127 17.904 1.00 69.56 227 ARG A N 1
ATOM 1813 C CA . ARG A 1 227 ? -19.467 -5.660 19.258 1.00 69.56 227 ARG A CA 1
ATOM 1814 C C . ARG A 1 227 ? -20.707 -5.008 19.920 1.00 69.56 227 ARG A C 1
ATOM 1816 O O . ARG A 1 227 ? -20.832 -3.788 19.879 1.00 69.56 227 ARG A O 1
ATOM 1823 N N . PRO A 1 228 ? -21.629 -5.728 20.572 1.00 62.62 228 PRO A N 1
ATOM 1824 C CA . PRO A 1 228 ? -22.756 -5.084 21.257 1.00 62.62 228 PRO A CA 1
ATOM 1825 C C . PRO A 1 228 ? -22.298 -4.248 22.469 1.00 62.62 228 PRO A C 1
ATOM 1827 O O . PRO A 1 228 ? -21.464 -4.702 23.253 1.00 62.62 228 PRO A O 1
ATOM 1830 N N . ILE A 1 229 ? -22.859 -3.045 22.656 1.00 60.03 229 ILE A N 1
ATOM 1831 C CA . ILE A 1 229 ? -22.677 -2.257 23.890 1.00 60.03 229 ILE A CA 1
ATOM 1832 C C . ILE A 1 229 ? -23.713 -2.751 24.899 1.00 60.03 229 ILE A C 1
ATOM 1834 O O . ILE A 1 229 ? -24.907 -2.505 24.738 1.00 60.03 229 ILE A O 1
ATOM 1838 N N . HIS A 1 230 ? -23.267 -3.460 25.932 1.00 52.25 230 HIS A N 1
ATOM 1839 C CA . HIS A 1 230 ? -24.133 -3.889 27.030 1.00 52.25 230 HIS A CA 1
ATOM 1840 C C . HIS A 1 230 ? -24.038 -2.913 28.208 1.00 52.25 230 HIS A C 1
ATOM 1842 O O . HIS A 1 230 ? -22.954 -2.431 28.527 1.00 52.25 230 HIS A O 1
ATOM 1848 N N . HIS A 1 231 ? -25.157 -2.675 28.902 1.00 45.06 231 HIS A N 1
ATOM 1849 C CA . HIS A 1 231 ? -25.218 -1.821 30.100 1.00 45.06 231 HIS A CA 1
ATOM 1850 C C . HIS A 1 231 ? -24.211 -2.224 31.192 1.00 45.06 231 HIS A C 1
ATOM 1852 O O . HIS A 1 231 ? -23.700 -1.373 31.907 1.00 45.06 231 HIS A O 1
ATOM 1858 N N . THR A 1 232 ? -23.841 -3.503 31.275 1.00 46.34 232 THR A N 1
ATOM 1859 C CA . THR A 1 232 ? -22.843 -4.021 32.227 1.00 46.34 232 THR A CA 1
ATOM 1860 C C . THR A 1 232 ? -21.397 -3.613 31.920 1.00 46.34 232 THR A C 1
ATOM 1862 O O . THR A 1 232 ? -20.515 -3.865 32.734 1.00 46.34 232 THR A O 1
ATOM 1865 N N . ALA A 1 233 ? -21.126 -3.012 30.757 1.00 45.91 233 ALA A N 1
ATOM 1866 C CA . ALA A 1 233 ? -19.815 -2.463 30.403 1.00 45.91 233 ALA A CA 1
ATOM 1867 C C . ALA A 1 233 ? -19.635 -1.006 30.874 1.00 45.91 233 ALA A C 1
ATOM 1869 O O . ALA A 1 233 ? -18.608 -0.391 30.601 1.00 45.91 233 ALA A O 1
ATOM 1870 N N . VAL A 1 234 ? -20.632 -0.416 31.546 1.00 47.56 234 VAL A N 1
ATOM 1871 C CA . VAL A 1 234 ? -20.513 0.916 32.164 1.00 47.56 234 VAL A CA 1
ATOM 1872 C C . VAL A 1 234 ? -19.627 0.876 33.420 1.00 47.56 234 VAL A C 1
ATOM 1874 O O . VAL A 1 234 ? -18.973 1.872 33.698 1.00 47.56 234 VAL A O 1
ATOM 1877 N N . ASP A 1 235 ? -19.476 -0.290 34.061 1.00 36.88 235 ASP A N 1
ATOM 1878 C CA . ASP A 1 235 ? -18.844 -0.419 35.387 1.00 36.88 235 ASP A CA 1
ATOM 1879 C C . ASP A 1 235 ? -17.495 -1.174 35.415 1.00 36.88 235 ASP A C 1
ATOM 1881 O O . ASP A 1 235 ? -17.038 -1.556 36.492 1.00 36.88 235 ASP A O 1
ATOM 1885 N N . LYS A 1 236 ? -16.865 -1.477 34.267 1.00 39.19 236 LYS A N 1
ATOM 1886 C CA . LYS A 1 236 ? -15.687 -2.378 34.222 1.00 39.19 236 LYS A CA 1
ATOM 1887 C C . LYS A 1 236 ? -14.416 -1.852 33.545 1.00 39.19 236 LYS A C 1
ATOM 1889 O O . LYS A 1 236 ? -13.500 -2.646 33.349 1.00 39.19 236 LYS A O 1
ATOM 1894 N N . GLU A 1 237 ? -14.327 -0.562 33.249 1.00 35.47 237 GLU A N 1
ATOM 1895 C CA . GLU A 1 237 ? -13.075 0.078 32.803 1.00 35.47 237 GLU A CA 1
ATOM 1896 C C . GLU A 1 237 ? -12.720 1.248 33.715 1.00 35.47 237 GLU A C 1
ATOM 1898 O O . GLU A 1 237 ? -13.608 2.108 33.920 1.00 35.47 237 GLU A O 1
#

Radius of gyration: 36.45 Å; chains: 1; bounding box: 84×28×115 Å

Foldseek 3Di:
DPLVVVLVPDDPVVNVVSVVVVVVVVVVVVVVVVVVVVVVVVLVVLVVVVVVLLVQLLVLLVQLLVLVVVLLVCLLCVLVVQLPDQLVPRDPVVSVVVNVVSVVSNVVSLVSNVVRPPDVVLNVLSVVLVVLSCVLRVVLCVVLVVQLNVLSNLCVLLVVLVVVCVVVVNPPPVSDQDPVSVVSNVVSVVSNVVSVVVSVVSCVVSVPVSVVSSVVSVVVSVCSSPPDDDSVVSPDD

Organism: NCBI:txid39691

Sequence (237 aa):
MDFLNALIAATPTTAVIIIIAYYLKVYLDKRVEGLAGRLDQIAQTSLDLKKGLRDEERTELVDFRVKIAEWEDFLQNVAFSYTMLPAAAASIEDIAQRDAEFFLKVKVAVVRVGIYLRDQQLEAELMQTVTNLRHAYYPLIFEALPKLIDAQTRLVPLQAKKSAYEKSNMTDFNAALTEQDRDDYAAADAQLTAELKQYSDELVKAYPPIAEDLNKLKEAINVYIYRPIHHTAVDKE

pLDDT: mean 78.54, std 11.18, range [35.47, 91.19]

Secondary structure (DSSP, 8-state):
-HHHHHHHTS-HHHHHHHHHHHHHHHHHHHHHHHHHHHHHHHHHHHHHHHHHHHHHHHHHHHHHHHHHHHHHHHHHHHHHHHHTS-GGG--HHHHHHHHHHHHHHHHHHHHHHHHH---HHHHHHHHHHHHHHHHHHHHHHHHHHHHHHHHHHHHHHHHHHHHHHHHTTT--TTTSPPHHHHHHHHHHHHHHHHHHHHHHHHHHHHHHHHHHHHHHHHHHHHHHHH----GGGSS--